Protein AF-A0A1J3GYN8-F1 (afdb_monomer)

Radius of gyration: 20.21 Å; Cα contacts (8 Å, |Δi|>4): 402; chains: 1; bounding box: 50×39×56 Å

Secondary structure (DSSP, 8-state):
-GGGSTTHHHHHHHHHHT-SEEEEEEEEEE---TT-S-SEEEEEEEEE-TTPPPEEEEHHHHTT---HHHHHHHHHHHHHS--HHHHHHHHHHHHHHHHHHHHHHHH-TTSEEEESSHHHHHHHHHS-EEEGGG-TT---SSTTTTS-EETTTEEEPPP----SEEEHHHHHHHH-HHHHTT----HHHHHHHHS-HHHHHHHHHHT--S-TTSS-GGGGHHHHHHHHHHHHHHHHHHHHHTT-HHHIIIIIHHHHHHHHHHHHH------

Foldseek 3Di:
DCQPPVVGNVVSLVVLLPAQEKFKFWQWDADDDPPFPDGIETQWMWMDHPPGFIDIGGLLERQLDDDPVRVVVLVVVCVVPVDPLVSLVVSLVSSLVVVVSVLCSQAPQSHEYEYALVLVVLLCLQWYKYFLVSNPPCPDPDNQPPAPDTPSTIHTHHRGDGHNYAHLLVLVCVLPVPVCVPPDRDLLVCLVVQDDPVLSVVLQVSLDDPPCPDDDDSVCGSSRRSSRNSSCVRSVVVCVVVVVVCVRRVPVVVVSNVVSVCVVVDDDDDD

InterPro domains:
  IPR002298 DNA polymerase A [PTHR10133] (12-270)
  IPR012337 Ribonuclease H-like superfamily [SSF53098] (9-263)
  IPR036397 Ribonuclease H superfamily [G3DSA:3.30.420.10] (6-263)

Nearest PDB structures (foldseek):
  7zx0-assembly2_BBB  TM=6.769E-01  e=1.176E-07  Homo sapiens
  7zx0-assembly5_EEE  TM=6.743E-01  e=1.050E-07  Homo sapiens
  8e23-assembly2_D  TM=7.069E-01  e=3.657E-07  Homo sapiens
  6s3r-assembly1_A  TM=2.878E-01  e=4.547E+00  Pseudomonas savastanoi pv. phaseolicola 1448A

Mean predicted aligned error: 7.75 Å

Solvent-accessible surface area (backbone atoms only — not comparable to full-atom values): 14959 Å² total; per-residue (Å²): 95,35,52,70,41,86,71,29,42,65,46,37,51,51,57,56,58,68,42,66,44,40,20,34,28,71,26,65,46,78,52,86,56,95,82,52,96,54,56,29,41,44,48,30,41,14,37,32,39,87,97,52,69,64,36,39,41,40,49,48,57,42,46,72,55,68,52,77,71,54,44,53,52,54,51,52,60,34,65,77,46,90,39,72,43,58,48,49,51,54,46,51,52,46,30,51,51,49,49,50,51,51,29,50,55,44,37,32,66,89,28,46,33,35,24,66,57,46,38,63,53,49,53,41,30,56,50,25,22,34,49,43,86,64,19,86,84,59,84,65,89,74,53,53,87,85,48,80,49,50,93,82,48,28,44,66,47,81,61,39,58,76,29,55,53,45,37,52,48,55,54,52,31,77,77,37,46,86,78,38,74,87,53,77,91,47,68,75,58,47,37,62,72,74,40,54,72,68,57,33,51,46,22,58,49,60,28,57,64,95,71,69,88,68,65,78,63,60,90,46,18,37,28,49,16,34,37,43,45,53,47,46,72,61,48,50,62,54,39,56,75,71,63,42,53,60,56,44,63,73,50,51,44,61,45,38,59,55,53,28,47,51,63,72,70,56,77,94,74,92,129

Structure (mmCIF, N/CA/C/O backbone):
data_AF-A0A1J3GYN8-F1
#
_entry.id   AF-A0A1J3GYN8-F1
#
loop_
_atom_site.group_PDB
_atom_site.id
_atom_site.type_symbol
_atom_site.label_atom_id
_atom_site.label_alt_id
_atom_site.label_comp_id
_atom_site.label_asym_id
_atom_site.label_entity_id
_atom_site.label_seq_id
_atom_site.pdbx_PDB_ins_code
_atom_site.Cartn_x
_atom_site.Cartn_y
_atom_site.Cartn_z
_atom_site.occupancy
_atom_site.B_iso_or_equiv
_atom_site.auth_seq_id
_atom_site.auth_comp_id
_atom_site.auth_asym_id
_atom_site.auth_atom_id
_atom_site.pdbx_PDB_model_num
ATOM 1 N N . THR A 1 1 ? 17.933 -0.391 1.633 1.00 65.12 1 THR A N 1
ATOM 2 C CA . THR A 1 1 ? 16.928 -0.505 0.548 1.00 65.12 1 THR A CA 1
ATOM 3 C C . THR A 1 1 ? 16.682 -1.970 0.313 1.00 65.12 1 THR A C 1
ATOM 5 O O . THR A 1 1 ? 17.540 -2.756 0.700 1.00 65.12 1 THR A O 1
ATOM 8 N N . ALA A 1 2 ? 15.544 -2.329 -0.278 1.00 70.25 2 ALA A N 1
ATOM 9 C CA . ALA A 1 2 ? 15.248 -3.711 -0.655 1.00 70.25 2 ALA A CA 1
ATOM 10 C C . ALA A 1 2 ? 16.398 -4.346 -1.462 1.00 70.25 2 ALA A C 1
ATOM 12 O O . ALA A 1 2 ? 16.872 -5.416 -1.107 1.00 70.25 2 ALA A O 1
ATOM 13 N N . GLY A 1 3 ? 16.953 -3.623 -2.443 1.00 63.50 3 GLY A N 1
ATOM 14 C CA . GLY A 1 3 ? 18.071 -4.108 -3.263 1.00 63.50 3 GLY A CA 1
ATOM 15 C C . GLY A 1 3 ? 19.445 -4.230 -2.580 1.00 63.50 3 GLY A C 1
ATOM 16 O O . GLY A 1 3 ? 20.390 -4.640 -3.242 1.00 63.50 3 GLY A O 1
ATOM 17 N N . ASN A 1 4 ? 19.588 -3.879 -1.293 1.00 73.06 4 ASN A N 1
ATOM 18 C CA . ASN A 1 4 ? 20.863 -3.994 -0.555 1.00 73.06 4 ASN A CA 1
ATOM 19 C C . ASN A 1 4 ? 20.891 -5.193 0.409 1.00 73.06 4 ASN A C 1
ATOM 21 O O . ASN A 1 4 ? 21.789 -5.281 1.248 1.00 73.06 4 ASN A O 1
ATOM 25 N N . ILE A 1 5 ? 19.883 -6.064 0.361 1.00 79.25 5 ILE A N 1
ATOM 26 C CA . ILE A 1 5 ? 19.882 -7.300 1.143 1.00 79.25 5 ILE A CA 1
ATOM 27 C C . ILE A 1 5 ? 20.920 -8.263 0.547 1.00 79.25 5 ILE A C 1
ATOM 29 O O . ILE A 1 5 ? 21.285 -8.160 -0.625 1.00 79.25 5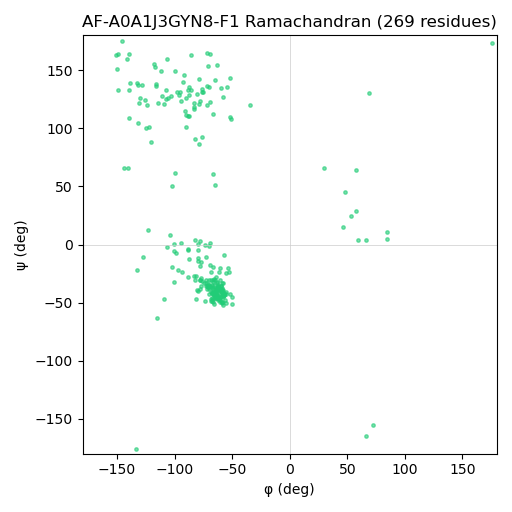 ILE A O 1
ATOM 33 N N . SER A 1 6 ? 21.450 -9.166 1.373 1.00 76.81 6 SER A N 1
ATOM 34 C CA . SER A 1 6 ? 22.302 -10.255 0.887 1.00 76.81 6 SER A CA 1
ATOM 35 C C . SER A 1 6 ? 21.523 -11.089 -0.141 1.00 76.81 6 SER A C 1
ATOM 37 O O . SER A 1 6 ? 20.394 -11.478 0.141 1.00 76.81 6 SER A O 1
ATOM 39 N N . GLY A 1 7 ? 22.089 -11.301 -1.333 1.00 78.44 7 GLY A N 1
ATOM 40 C CA . GLY A 1 7 ? 21.368 -11.906 -2.467 1.00 78.44 7 GLY A CA 1
ATOM 41 C C . GLY A 1 7 ? 20.545 -10.919 -3.311 1.00 78.44 7 GLY A C 1
ATOM 42 O O . GLY A 1 7 ? 19.737 -11.317 -4.138 1.00 78.44 7 GLY A O 1
ATOM 43 N N . GLY A 1 8 ? 20.715 -9.610 -3.101 1.00 86.81 8 GLY A N 1
ATOM 44 C CA . GLY A 1 8 ? 20.167 -8.599 -4.001 1.00 86.81 8 GLY A CA 1
ATOM 45 C C . GLY A 1 8 ? 18.647 -8.439 -3.921 1.00 86.81 8 GLY A C 1
ATOM 46 O O . GLY A 1 8 ? 18.014 -8.660 -2.887 1.00 86.81 8 GLY A O 1
ATOM 47 N N . PHE A 1 9 ? 18.063 -7.945 -5.015 1.00 89.69 9 PHE A N 1
ATOM 48 C CA . PHE A 1 9 ? 16.642 -7.600 -5.058 1.00 89.69 9 PHE A CA 1
ATOM 49 C C . PHE A 1 9 ? 15.738 -8.829 -5.191 1.00 89.69 9 PHE A C 1
ATOM 51 O O . PHE A 1 9 ? 14.675 -8.855 -4.576 1.00 89.69 9 PHE A O 1
ATOM 58 N N . ASP A 1 10 ? 16.152 -9.861 -5.926 1.00 90.94 10 ASP A N 1
ATOM 59 C CA . ASP A 1 10 ? 15.316 -11.050 -6.110 1.00 90.94 10 ASP A CA 1
ATOM 60 C C . ASP A 1 10 ? 15.205 -11.875 -4.822 1.00 90.94 10 ASP A C 1
ATOM 62 O O . ASP A 1 10 ? 14.100 -12.298 -4.480 1.00 90.94 10 ASP A O 1
ATOM 66 N N . SER A 1 11 ? 16.273 -11.976 -4.019 1.00 91.56 11 SER A N 1
ATOM 67 C CA . SER A 1 11 ? 16.176 -12.550 -2.667 1.00 91.56 11 SER A CA 1
ATOM 68 C C . SER A 1 11 ? 15.278 -11.730 -1.737 1.00 91.56 11 SER A C 1
ATOM 70 O O . SER A 1 11 ? 14.595 -12.287 -0.878 1.00 91.56 11 SER A O 1
ATOM 72 N N . PHE A 1 12 ? 15.214 -10.402 -1.902 1.00 93.44 12 PHE A N 1
ATOM 73 C CA . PHE A 1 12 ? 14.214 -9.608 -1.185 1.00 93.44 12 PHE A CA 1
ATOM 74 C C . PHE A 1 12 ? 12.786 -9.952 -1.629 1.00 93.44 12 PHE A C 1
ATOM 76 O O . PHE A 1 12 ? 11.899 -10.023 -0.780 1.00 93.44 12 PHE A O 1
ATOM 83 N N . LEU A 1 13 ? 12.545 -10.160 -2.928 1.00 94.94 13 LEU A N 1
ATOM 84 C CA . LEU A 1 13 ? 11.221 -10.550 -3.421 1.00 94.94 13 LEU A CA 1
ATOM 85 C C . LEU A 1 13 ? 10.797 -11.912 -2.862 1.00 94.94 13 LEU A C 1
ATOM 87 O O . LEU A 1 13 ? 9.643 -12.049 -2.475 1.00 94.94 13 LEU A O 1
ATOM 91 N N . GLU A 1 14 ? 11.716 -12.871 -2.739 1.00 94.81 14 GLU A N 1
ATOM 92 C CA . GLU A 1 14 ? 11.469 -14.161 -2.071 1.00 94.81 14 GLU A CA 1
ATOM 93 C C . GLU A 1 14 ? 11.113 -13.982 -0.593 1.00 94.81 14 GLU A C 1
ATOM 95 O O . GLU A 1 14 ? 10.134 -14.547 -0.104 1.00 94.81 14 GLU A O 1
ATOM 100 N N . LEU A 1 15 ? 11.873 -13.144 0.117 1.00 94.69 15 LEU A N 1
ATOM 101 C CA . LEU A 1 15 ? 11.598 -12.825 1.513 1.00 94.69 15 LEU A CA 1
ATOM 102 C C . LEU A 1 15 ? 10.212 -12.187 1.675 1.00 94.69 15 LEU A C 1
ATOM 104 O O . LEU A 1 15 ? 9.461 -12.568 2.571 1.00 94.69 15 LEU A O 1
ATOM 108 N N . TRP A 1 16 ? 9.861 -11.238 0.808 1.00 95.81 16 TRP A N 1
ATOM 109 C CA . TRP A 1 16 ? 8.554 -10.590 0.831 1.00 95.81 16 TRP A CA 1
ATOM 110 C C . TRP A 1 16 ? 7.424 -11.569 0.484 1.00 95.81 16 TRP A C 1
ATOM 112 O O . TRP A 1 16 ? 6.409 -11.593 1.173 1.00 95.81 16 TRP A O 1
ATOM 122 N N . GLU A 1 17 ? 7.607 -12.412 -0.529 1.00 95.81 17 GLU A N 1
ATOM 123 C CA . GLU A 1 17 ? 6.650 -13.452 -0.922 1.00 95.81 17 GLU A CA 1
ATOM 124 C C . GLU A 1 17 ? 6.387 -14.459 0.207 1.00 95.81 17 GLU A C 1
ATOM 126 O O . GLU A 1 17 ? 5.253 -14.894 0.395 1.00 95.81 17 GLU A O 1
ATOM 131 N N . SER A 1 18 ? 7.411 -14.772 1.007 1.00 95.00 18 SER A N 1
ATOM 132 C CA . SER A 1 18 ? 7.296 -15.658 2.171 1.00 95.00 18 SER A CA 1
ATOM 133 C C . SER A 1 18 ? 6.564 -15.036 3.370 1.00 95.00 18 SER A C 1
ATOM 135 O O . SER A 1 18 ? 6.234 -15.741 4.328 1.00 95.00 18 SER A O 1
ATOM 137 N N . ALA A 1 19 ? 6.305 -13.724 3.353 1.00 93.88 19 ALA A N 1
ATOM 138 C CA . ALA A 1 19 ? 5.612 -13.056 4.446 1.00 93.88 19 ALA A CA 1
ATOM 139 C C . ALA A 1 19 ? 4.124 -13.452 4.461 1.00 93.88 19 ALA A C 1
ATOM 141 O O . ALA A 1 19 ? 3.381 -13.183 3.518 1.00 93.88 19 ALA A O 1
ATOM 142 N N . GLY A 1 20 ? 3.665 -14.056 5.564 1.00 91.31 20 GLY A N 1
ATOM 143 C CA . GLY A 1 20 ? 2.260 -14.462 5.722 1.00 91.31 20 GLY A CA 1
ATOM 144 C C . GLY A 1 20 ? 1.273 -13.287 5.778 1.00 91.31 20 GLY A C 1
ATOM 145 O O . GLY A 1 20 ? 0.134 -13.403 5.328 1.00 91.31 20 GLY A O 1
ATOM 146 N N . GLU A 1 21 ? 1.719 -12.135 6.281 1.00 96.44 21 GLU A N 1
ATOM 147 C CA . GLU A 1 21 ? 0.995 -10.864 6.227 1.00 96.44 21 GLU A CA 1
ATOM 148 C C . GLU A 1 21 ? 1.977 -9.691 6.176 1.00 96.44 21 GLU A C 1
ATOM 150 O O . GLU A 1 21 ? 3.089 -9.783 6.705 1.00 96.44 21 GLU A O 1
ATOM 155 N N . PHE A 1 22 ? 1.586 -8.580 5.549 1.00 98.19 22 PHE A N 1
ATOM 156 C CA . PHE A 1 22 ? 2.447 -7.400 5.463 1.00 98.19 22 PHE A CA 1
ATOM 157 C C . PHE A 1 22 ? 1.678 -6.077 5.371 1.00 98.19 22 PHE A C 1
ATOM 159 O O . PHE A 1 22 ? 0.496 -6.017 5.047 1.00 98.19 22 PHE A O 1
ATOM 166 N N . PHE A 1 23 ? 2.395 -4.993 5.639 1.00 98.25 23 PHE A N 1
ATOM 167 C CA . PHE A 1 23 ? 1.939 -3.611 5.650 1.00 98.25 23 PHE A CA 1
ATOM 168 C C . PHE A 1 23 ? 2.666 -2.846 4.557 1.00 98.25 23 PHE A C 1
ATOM 170 O O . PHE A 1 23 ? 3.888 -2.982 4.439 1.00 98.25 23 PHE A O 1
ATOM 177 N N . PHE A 1 24 ? 1.956 -2.018 3.796 1.00 97.88 24 PHE A N 1
ATOM 178 C CA . PHE A 1 24 ? 2.573 -1.250 2.721 1.00 97.88 24 PHE A CA 1
ATOM 179 C C . PHE A 1 24 ? 2.024 0.171 2.573 1.00 97.88 24 PHE A C 1
ATOM 181 O O . PHE A 1 24 ? 0.916 0.484 3.011 1.00 97.88 24 PHE A O 1
ATOM 188 N N . ASP A 1 25 ? 2.818 1.024 1.928 1.00 97.00 25 ASP A N 1
ATOM 189 C CA . ASP A 1 25 ? 2.428 2.363 1.478 1.00 97.00 25 ASP A CA 1
ATOM 190 C C . ASP A 1 25 ? 3.213 2.731 0.208 1.00 97.00 25 ASP A C 1
ATOM 192 O O . ASP A 1 25 ? 4.435 2.537 0.141 1.00 97.00 25 ASP A O 1
ATOM 196 N N . ILE A 1 26 ? 2.521 3.239 -0.813 1.00 95.88 26 ILE A N 1
ATOM 197 C CA . ILE A 1 26 ? 3.121 3.592 -2.100 1.00 95.88 26 ILE A CA 1
ATOM 198 C C . ILE A 1 26 ? 3.632 5.032 -2.072 1.00 95.88 26 ILE A C 1
ATOM 200 O O . ILE A 1 26 ? 2.936 5.981 -1.712 1.00 95.88 26 ILE A O 1
ATOM 204 N N . HIS A 1 27 ? 4.862 5.207 -2.542 1.00 93.62 27 HIS A N 1
ATOM 205 C CA . HIS A 1 27 ? 5.420 6.511 -2.852 1.00 93.62 27 HIS A CA 1
ATOM 206 C C . HIS A 1 27 ? 5.124 6.852 -4.311 1.00 93.62 27 HIS A C 1
ATOM 208 O O . HIS A 1 27 ? 5.698 6.256 -5.223 1.00 93.62 27 HIS A O 1
ATOM 214 N N . TYR A 1 28 ? 4.261 7.840 -4.522 1.00 93.25 28 TYR A N 1
ATOM 215 C CA . TYR A 1 28 ? 3.865 8.319 -5.841 1.00 93.25 28 TYR A CA 1
ATOM 216 C C . TYR A 1 28 ? 3.760 9.849 -5.879 1.00 93.25 28 TYR A C 1
ATOM 218 O O . TYR A 1 28 ? 3.679 10.499 -4.832 1.00 93.25 28 TYR A O 1
ATOM 226 N N . ASN A 1 29 ? 3.733 10.397 -7.093 1.00 90.69 29 ASN A N 1
ATOM 227 C CA . ASN A 1 29 ? 3.310 11.761 -7.392 1.00 90.69 29 ASN A CA 1
ATOM 228 C C . ASN A 1 29 ? 2.063 11.713 -8.277 1.00 90.69 29 ASN A C 1
ATOM 230 O O . ASN A 1 29 ? 2.013 10.927 -9.222 1.00 90.69 29 ASN A O 1
ATOM 234 N N . LYS A 1 30 ? 1.079 12.574 -8.002 1.00 88.44 30 LYS A N 1
ATOM 235 C CA . LYS A 1 30 ? -0.025 12.826 -8.934 1.00 88.44 30 LYS A CA 1
ATOM 236 C C . LYS A 1 30 ? 0.452 13.810 -10.000 1.00 88.44 30 LYS A C 1
ATOM 238 O O . LYS A 1 30 ? 1.000 14.857 -9.656 1.00 88.44 30 LYS A O 1
ATOM 243 N N . LEU A 1 31 ? 0.249 13.473 -11.265 1.00 83.44 31 LEU A N 1
ATOM 244 C CA . LEU A 1 31 ? 0.553 14.340 -12.398 1.00 83.44 31 LEU A CA 1
ATOM 245 C C . LEU A 1 31 ? -0.702 15.177 -12.684 1.00 83.44 31 LEU A C 1
ATOM 247 O O . LEU A 1 31 ? -1.803 14.637 -12.746 1.00 83.44 31 LEU A O 1
ATOM 251 N N . GLN A 1 32 ? -0.565 16.504 -12.719 1.00 63.50 32 GLN A N 1
ATOM 252 C CA . GLN A 1 32 ? -1.706 17.438 -12.740 1.00 63.50 32 GLN A CA 1
ATOM 253 C C . GLN A 1 32 ? -2.131 17.881 -14.149 1.00 63.50 32 GLN A C 1
ATOM 255 O O . GLN A 1 32 ? -3.070 18.663 -14.270 1.00 63.50 32 GLN A O 1
ATOM 260 N N . ASP A 1 33 ? -1.484 17.394 -15.208 1.00 59.41 33 ASP A N 1
ATOM 261 C CA . ASP A 1 33 ? -1.775 17.857 -16.564 1.00 59.41 33 ASP A CA 1
ATOM 262 C C . ASP A 1 33 ? -2.987 17.146 -17.174 1.00 59.41 33 ASP A C 1
ATOM 264 O O . ASP A 1 33 ? -2.978 15.932 -17.368 1.00 59.41 33 ASP A O 1
ATOM 268 N N . LEU A 1 34 ? -3.995 17.940 -17.558 1.00 50.34 34 LEU A N 1
ATOM 269 C CA . LEU A 1 34 ? -5.223 17.521 -18.259 1.00 50.34 34 LEU A CA 1
ATOM 270 C C . LEU A 1 34 ? -4.959 16.729 -19.555 1.00 50.34 34 LEU A C 1
ATOM 272 O O . LEU A 1 34 ? -5.840 16.017 -20.023 1.00 50.34 34 LEU A O 1
ATOM 276 N N . ASN A 1 35 ? -3.754 16.845 -20.121 1.00 53.53 35 ASN A N 1
ATOM 277 C CA . ASN A 1 35 ? -3.344 16.184 -21.361 1.00 53.53 35 ASN A CA 1
ATOM 278 C C . ASN A 1 35 ? -2.376 15.012 -21.147 1.00 53.53 35 ASN A C 1
ATOM 280 O O . ASN A 1 35 ? -1.972 14.384 -22.128 1.00 53.53 35 ASN A O 1
ATOM 284 N N . SER A 1 36 ? -1.963 14.719 -19.908 1.00 62.91 36 SER A N 1
ATOM 285 C CA . SER A 1 36 ? -1.060 13.593 -19.677 1.00 62.91 36 SER A CA 1
ATOM 286 C C . SER A 1 36 ? -1.831 12.283 -19.767 1.00 62.91 36 SER A C 1
ATOM 288 O O . SER A 1 36 ? -2.867 12.102 -19.129 1.00 62.91 36 SER A O 1
ATOM 290 N N . ARG A 1 37 ? -1.302 11.329 -20.541 1.00 72.06 37 ARG A N 1
ATOM 291 C CA . ARG A 1 37 ? -1.897 9.986 -20.660 1.00 72.06 37 ARG A CA 1
ATOM 292 C C . ARG A 1 37 ? -1.678 9.129 -19.406 1.00 72.06 37 ARG A C 1
ATOM 294 O O . ARG A 1 37 ? -2.121 7.985 -19.371 1.00 72.06 37 ARG A O 1
ATOM 301 N N . ILE A 1 38 ? -0.992 9.663 -18.392 1.00 77.81 38 ILE A N 1
ATOM 302 C CA . ILE A 1 38 ? -0.771 9.026 -17.095 1.00 77.81 38 ILE A CA 1
ATOM 303 C C . ILE A 1 38 ? -1.175 9.960 -15.952 1.00 77.81 38 ILE A C 1
ATOM 305 O O . ILE A 1 38 ? -0.852 11.143 -15.934 1.00 77.81 38 ILE A O 1
ATOM 309 N N . SER A 1 39 ? -1.850 9.411 -14.945 1.00 83.38 39 SER A N 1
ATOM 310 C CA . SER A 1 39 ? -2.293 10.192 -13.781 1.00 83.38 39 SER A CA 1
ATOM 311 C C . SER A 1 39 ? -1.296 10.160 -12.618 1.00 83.38 39 SER A C 1
ATOM 313 O O . SER A 1 39 ? -1.295 11.063 -11.777 1.00 83.38 39 SER A O 1
ATOM 315 N N . TYR A 1 40 ? -0.441 9.133 -12.551 1.00 89.06 40 TYR A N 1
ATOM 316 C CA . TYR A 1 40 ? 0.459 8.904 -11.422 1.00 89.06 40 TYR A CA 1
ATOM 317 C C . TYR A 1 40 ? 1.848 8.435 -11.868 1.00 89.06 40 TYR A C 1
ATOM 319 O O . TYR A 1 40 ? 1.986 7.490 -12.641 1.00 89.06 40 TYR A O 1
ATOM 327 N N . GLU A 1 41 ? 2.882 9.050 -11.295 1.00 91.00 41 GLU A N 1
ATOM 328 C CA . GLU A 1 41 ? 4.250 8.527 -11.298 1.00 91.00 41 GLU A CA 1
ATOM 329 C C . GLU A 1 41 ? 4.472 7.732 -10.008 1.00 91.00 41 GLU A C 1
ATOM 331 O O . GLU A 1 41 ? 4.358 8.291 -8.912 1.00 91.00 41 GLU A O 1
ATOM 336 N N . ILE A 1 42 ? 4.856 6.460 -10.116 1.00 93.00 42 ILE A N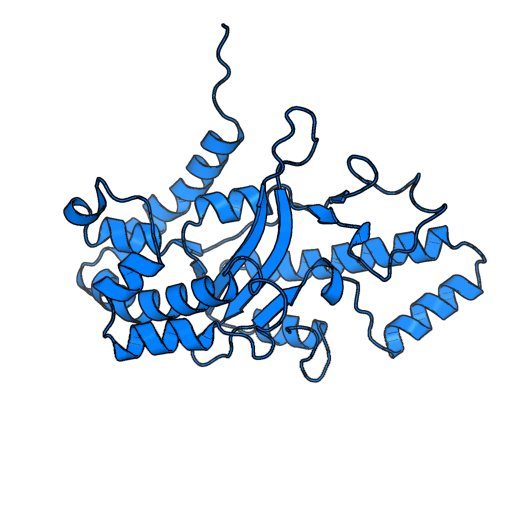 1
ATOM 337 C CA . ILE A 1 42 ? 5.226 5.626 -8.971 1.00 93.00 42 ILE A CA 1
ATOM 338 C C . ILE A 1 42 ? 6.751 5.616 -8.779 1.00 93.00 42 ILE A C 1
ATOM 340 O O . ILE A 1 42 ? 7.533 5.342 -9.686 1.00 93.00 42 ILE A O 1
ATOM 344 N N . HIS A 1 43 ? 7.204 5.906 -7.561 1.00 91.38 43 HIS A N 1
ATOM 345 C CA . HIS A 1 43 ? 8.629 5.923 -7.200 1.00 91.38 43 HIS A CA 1
ATOM 346 C C . HIS A 1 43 ? 9.061 4.666 -6.466 1.00 91.38 43 HIS A C 1
ATOM 348 O O . HIS A 1 43 ? 10.231 4.276 -6.528 1.00 91.38 43 HIS A O 1
ATOM 354 N N . GLY A 1 44 ? 8.155 4.086 -5.684 1.00 93.06 44 GLY A N 1
ATOM 355 C CA . GLY A 1 44 ? 8.497 3.001 -4.788 1.00 93.06 44 GLY A CA 1
ATOM 356 C C . GLY A 1 44 ? 7.375 2.527 -3.894 1.00 93.06 44 GLY A C 1
ATOM 357 O O . GLY A 1 44 ?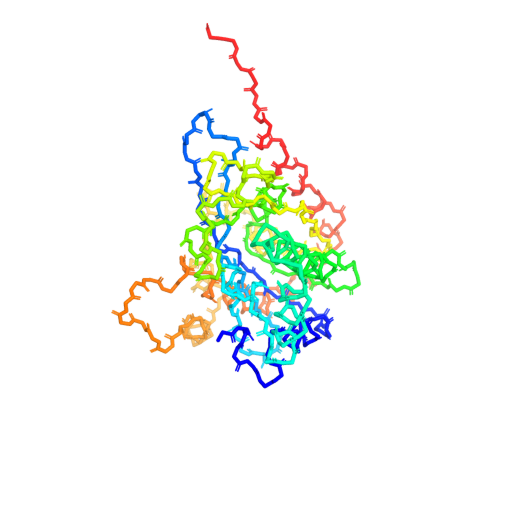 6.305 3.127 -3.835 1.00 93.06 44 GLY A O 1
ATOM 358 N N . ILE A 1 45 ? 7.663 1.451 -3.172 1.00 95.56 45 ILE A N 1
ATOM 359 C CA . ILE A 1 45 ? 6.742 0.812 -2.237 1.00 95.56 45 ILE A CA 1
ATOM 360 C C . ILE A 1 45 ? 7.493 0.613 -0.920 1.00 95.56 45 ILE A C 1
ATOM 362 O O . ILE A 1 45 ? 8.557 -0.012 -0.889 1.00 95.56 45 ILE A O 1
ATOM 366 N N . ALA A 1 46 ? 6.970 1.185 0.162 1.00 94.94 46 ALA A N 1
ATOM 367 C CA . ALA A 1 46 ? 7.421 0.869 1.510 1.00 94.94 46 ALA A CA 1
ATOM 368 C C . ALA A 1 46 ? 6.672 -0.360 2.010 1.00 94.94 46 ALA A C 1
ATOM 370 O O . ALA A 1 46 ? 5.455 -0.416 1.873 1.00 94.94 46 ALA A O 1
ATOM 371 N N . ILE A 1 47 ? 7.391 -1.329 2.576 1.00 95.50 47 ILE A N 1
ATOM 372 C CA . ILE A 1 47 ? 6.845 -2.620 3.001 1.00 95.50 47 ILE A CA 1
ATOM 373 C C . ILE A 1 47 ? 7.458 -3.004 4.348 1.00 95.50 47 ILE A C 1
ATOM 375 O O . ILE A 1 47 ? 8.659 -2.839 4.570 1.00 95.50 47 ILE A O 1
ATOM 379 N N . CYS A 1 48 ? 6.650 -3.541 5.253 1.00 95.19 48 CYS A N 1
ATOM 380 C CA . CYS A 1 48 ? 7.123 -4.226 6.455 1.00 95.19 48 CYS A CA 1
ATOM 381 C C . CYS A 1 48 ? 6.135 -5.317 6.862 1.00 95.19 48 CYS A C 1
ATOM 383 O O . CYS A 1 48 ? 4.994 -5.312 6.423 1.00 95.19 48 CYS A O 1
ATOM 385 N N . TRP A 1 49 ? 6.547 -6.237 7.716 1.00 95.69 49 TRP A N 1
ATOM 386 C CA . TRP A 1 49 ? 5.687 -7.238 8.342 1.00 95.69 49 TRP A CA 1
ATOM 387 C C . TRP A 1 49 ? 5.986 -7.293 9.840 1.00 95.69 49 TRP A C 1
ATOM 389 O O . TRP A 1 49 ? 6.733 -6.465 10.389 1.00 95.69 49 TRP A O 1
ATOM 399 N N . ASN A 1 50 ? 5.348 -8.223 10.545 1.00 91.75 50 ASN A N 1
ATOM 400 C CA . ASN A 1 50 ? 5.567 -8.342 11.976 1.00 91.75 50 ASN A CA 1
ATOM 401 C C . ASN A 1 50 ? 7.051 -8.621 12.277 1.00 91.75 50 ASN A C 1
ATOM 403 O O . ASN A 1 50 ? 7.695 -9.419 11.598 1.00 91.75 50 ASN A O 1
ATOM 407 N N . SER A 1 51 ? 7.602 -7.912 13.263 1.00 88.12 51 SER A N 1
ATOM 408 C CA . SER A 1 51 ? 9.020 -7.983 13.664 1.00 88.12 51 SER A CA 1
ATOM 409 C C . SER A 1 51 ? 10.073 -7.641 12.591 1.00 88.12 51 SER A C 1
ATOM 411 O O . SER A 1 51 ? 11.265 -7.711 12.880 1.00 88.12 51 SER A O 1
ATOM 413 N N . SER A 1 52 ? 9.686 -7.217 11.383 1.00 90.44 52 SER A N 1
ATOM 414 C CA . SER A 1 52 ? 10.639 -6.836 10.335 1.00 90.44 52 SER A CA 1
ATOM 415 C C . SER A 1 52 ? 11.098 -5.380 10.450 1.00 90.44 52 SER A C 1
ATOM 417 O O . SER A 1 52 ? 10.445 -4.531 11.070 1.00 90.44 52 SER A O 1
ATOM 419 N N . HIS A 1 53 ? 12.200 -5.061 9.769 1.00 89.25 53 HIS A N 1
ATOM 420 C CA . HIS A 1 53 ? 12.512 -3.679 9.405 1.00 89.25 53 HIS A CA 1
ATOM 421 C C . HIS A 1 53 ? 11.541 -3.161 8.335 1.00 89.25 53 HIS A C 1
ATOM 423 O O . HIS A 1 53 ? 10.858 -3.938 7.667 1.00 89.25 53 HIS A O 1
ATOM 429 N N . VAL A 1 54 ? 11.505 -1.839 8.149 1.00 90.94 54 VAL A N 1
ATOM 430 C CA . VAL A 1 54 ? 10.812 -1.231 7.009 1.00 90.94 54 VAL A CA 1
ATOM 431 C C . VAL A 1 54 ? 11.731 -1.248 5.797 1.00 90.94 54 VAL A C 1
ATOM 433 O O . VAL A 1 54 ? 12.782 -0.598 5.776 1.00 90.94 54 VAL A O 1
ATOM 436 N N . TYR A 1 55 ? 11.315 -1.981 4.776 1.00 91.25 55 TYR A N 1
ATOM 437 C CA . TYR A 1 55 ? 11.966 -2.030 3.482 1.00 91.25 55 TYR A CA 1
ATOM 438 C C . TYR A 1 55 ? 11.356 -0.980 2.562 1.00 91.25 55 TYR A C 1
ATOM 440 O O . TYR A 1 55 ? 10.169 -0.678 2.624 1.00 91.25 55 TYR A O 1
ATOM 448 N N . TYR A 1 56 ? 12.193 -0.414 1.701 1.00 91.81 56 TYR A N 1
ATOM 449 C CA . TYR A 1 56 ? 11.750 0.464 0.629 1.00 91.81 56 TYR A CA 1
ATOM 450 C C . TYR A 1 56 ? 12.265 -0.102 -0.684 1.00 91.81 56 TYR A C 1
ATOM 452 O O . TYR A 1 56 ? 13.485 -0.244 -0.850 1.00 91.81 56 TYR A O 1
ATOM 460 N N . VAL A 1 57 ? 11.323 -0.422 -1.566 1.00 92.44 57 VAL A N 1
ATOM 461 C CA . VAL A 1 57 ? 11.555 -0.797 -2.957 1.00 92.44 57 VAL A CA 1
ATOM 462 C C . VAL A 1 57 ? 11.552 0.485 -3.770 1.00 92.44 57 VAL A C 1
ATOM 464 O O . VAL A 1 57 ? 10.520 1.132 -3.910 1.00 92.44 57 VAL A O 1
ATOM 467 N N . ASN A 1 58 ? 12.709 0.881 -4.283 1.00 91.00 58 ASN A N 1
ATOM 468 C CA .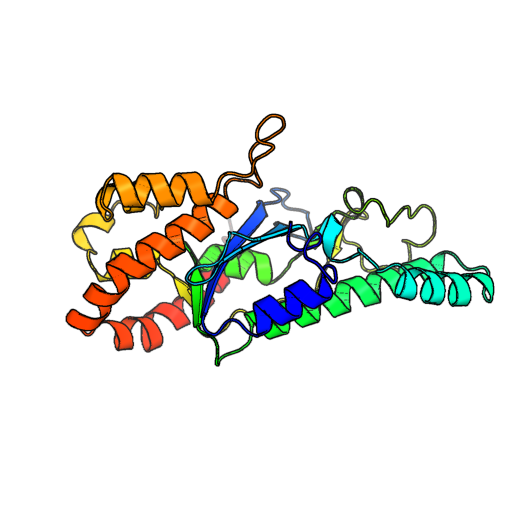 ASN A 1 58 ? 12.843 2.008 -5.190 1.00 91.00 58 ASN A CA 1
ATOM 469 C C . ASN A 1 58 ? 12.687 1.500 -6.622 1.00 91.00 58 ASN A C 1
ATOM 471 O O . ASN A 1 58 ? 13.642 0.967 -7.172 1.00 91.00 58 ASN A O 1
ATOM 475 N N . LEU A 1 59 ? 11.525 1.678 -7.247 1.00 91.19 59 LEU A N 1
ATOM 476 C CA . LEU A 1 59 ? 11.239 1.031 -8.536 1.00 91.19 59 LEU A CA 1
ATOM 477 C C . LEU A 1 59 ? 12.205 1.469 -9.646 1.00 91.19 59 LEU A C 1
ATOM 479 O O . LEU A 1 59 ? 12.661 0.635 -10.419 1.00 91.19 59 LEU A O 1
ATOM 483 N N . ASN A 1 60 ? 12.611 2.741 -9.656 1.00 85.81 60 ASN A N 1
ATOM 484 C CA . ASN A 1 60 ? 13.563 3.276 -10.638 1.00 85.81 60 ASN A CA 1
ATOM 485 C C . ASN A 1 60 ? 14.996 2.729 -10.469 1.00 85.81 60 ASN A C 1
ATOM 487 O O . ASN A 1 60 ? 15.825 2.867 -11.367 1.00 85.81 60 ASN A O 1
ATOM 491 N N . LYS A 1 61 ? 15.321 2.154 -9.304 1.00 85.81 61 LYS A N 1
ATOM 492 C CA . LYS A 1 61 ? 16.653 1.601 -9.010 1.00 85.81 61 LYS A CA 1
ATOM 493 C C . LYS A 1 61 ? 16.657 0.084 -8.947 1.00 85.81 61 LYS A C 1
ATOM 495 O O . LYS A 1 61 ? 17.544 -0.528 -9.524 1.00 85.81 61 LYS A O 1
ATOM 500 N N . ASP A 1 62 ? 15.697 -0.494 -8.240 1.00 88.31 62 ASP A N 1
ATOM 501 C CA . ASP A 1 62 ? 15.663 -1.905 -7.878 1.00 88.31 62 ASP A CA 1
ATOM 502 C C . ASP A 1 62 ? 15.143 -2.774 -9.034 1.00 88.31 62 ASP A C 1
ATOM 504 O O . ASP A 1 62 ? 15.737 -3.816 -9.300 1.00 88.31 62 ASP A O 1
ATOM 508 N N . LEU A 1 63 ? 14.128 -2.329 -9.796 1.00 89.19 63 LEU A N 1
ATOM 509 C CA . LEU A 1 63 ? 13.644 -3.081 -10.966 1.00 89.19 63 LEU A CA 1
ATOM 510 C C . LEU A 1 63 ? 14.753 -3.321 -12.010 1.00 89.19 63 LEU A C 1
ATOM 512 O O . LEU A 1 63 ? 14.991 -4.483 -12.331 1.00 89.19 63 LEU A O 1
ATOM 516 N N . PRO A 1 64 ? 15.503 -2.301 -12.480 1.00 84.75 64 PRO A N 1
ATOM 517 C CA . PRO A 1 64 ? 16.586 -2.509 -13.448 1.00 84.75 64 PRO A CA 1
ATOM 518 C C . PRO A 1 64 ? 17.889 -3.060 -12.831 1.00 84.75 64 PRO A C 1
ATOM 520 O O . PRO A 1 64 ? 18.916 -3.158 -13.517 1.00 84.75 64 PRO A O 1
ATOM 523 N N . ASN A 1 65 ? 17.930 -3.364 -11.524 1.00 80.88 65 ASN A N 1
ATOM 524 C CA . ASN A 1 65 ? 19.175 -3.774 -10.875 1.00 80.88 65 ASN A CA 1
ATOM 525 C C . ASN A 1 65 ? 19.529 -5.240 -11.155 1.00 80.88 65 ASN A C 1
ATOM 527 O O . ASN A 1 65 ? 19.207 -6.120 -10.366 1.00 80.88 65 ASN A O 1
ATOM 531 N N . LEU A 1 66 ? 20.211 -5.493 -12.264 1.00 71.56 66 LEU A N 1
ATOM 532 C CA . LEU A 1 66 ? 20.800 -6.800 -12.569 1.00 71.56 66 LEU A CA 1
ATOM 533 C C . LEU A 1 66 ? 21.915 -7.180 -11.591 1.00 71.56 66 LEU A C 1
ATOM 535 O O . LEU A 1 66 ? 22.754 -6.330 -11.247 1.00 71.56 66 LEU A O 1
ATOM 539 N N . GLU A 1 67 ? 21.966 -8.458 -11.226 1.00 67.75 67 GLU A N 1
ATOM 540 C CA . GLU A 1 67 ? 23.114 -9.046 -10.538 1.00 67.75 67 GLU A CA 1
ATOM 541 C C . GLU A 1 67 ? 24.320 -9.196 -11.475 1.00 67.75 67 GLU A C 1
ATOM 543 O O . GLU A 1 67 ? 24.207 -9.097 -12.697 1.00 67.75 67 GLU A O 1
ATOM 548 N N . CYS A 1 68 ? 25.515 -9.419 -10.918 1.00 57.25 68 CYS A N 1
ATOM 549 C CA . CYS A 1 68 ? 26.750 -9.489 -11.708 1.00 57.25 68 CYS A CA 1
ATOM 550 C C . CYS A 1 68 ? 26.706 -10.591 -12.786 1.00 57.25 68 CYS A C 1
ATOM 552 O O . CYS A 1 68 ? 27.131 -10.360 -13.914 1.00 57.25 68 CYS A O 1
ATOM 554 N N . ALA A 1 69 ? 26.127 -11.752 -12.465 1.00 57.31 69 ALA A N 1
ATOM 555 C CA . ALA A 1 69 ? 26.004 -12.875 -13.394 1.00 57.31 69 ALA A CA 1
ATOM 556 C C . ALA A 1 69 ? 24.975 -12.623 -14.514 1.00 57.31 69 ALA A C 1
ATOM 558 O O . ALA A 1 69 ? 25.183 -13.029 -15.657 1.00 57.31 69 ALA A O 1
ATOM 559 N N . GLU A 1 70 ? 23.877 -11.928 -14.211 1.00 63.16 70 GLU A N 1
ATOM 560 C CA . GLU A 1 70 ? 22.848 -11.581 -15.198 1.00 63.16 70 GLU A CA 1
ATOM 561 C C . GLU A 1 70 ? 23.330 -10.485 -16.146 1.00 63.16 70 GLU A C 1
ATOM 563 O O . GLU A 1 70 ? 23.053 -10.543 -17.343 1.00 63.16 70 GLU A O 1
ATOM 568 N N . LYS A 1 71 ? 24.119 -9.528 -15.631 1.00 61.62 71 LYS A N 1
ATOM 569 C CA . LYS A 1 71 ? 24.811 -8.532 -16.458 1.00 61.62 71 LYS A CA 1
ATOM 570 C C . LYS A 1 71 ? 25.669 -9.214 -17.512 1.00 61.62 71 LYS A C 1
ATOM 572 O O . LYS A 1 71 ? 25.555 -8.879 -18.682 1.00 61.62 71 LYS A O 1
ATOM 577 N N . GLU A 1 72 ? 26.500 -10.177 -17.119 1.00 58.19 72 GLU A N 1
ATOM 578 C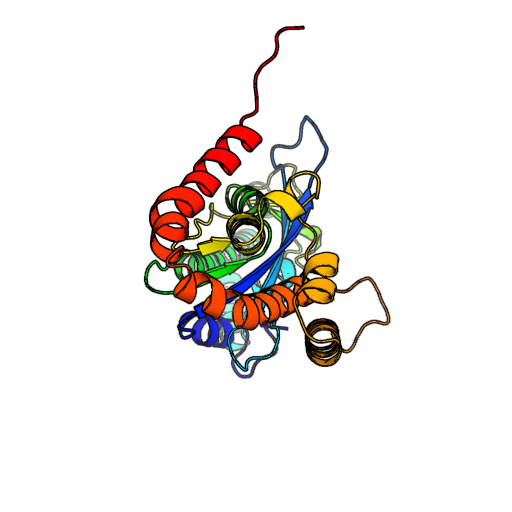 CA . GLU A 1 72 ? 27.369 -10.867 -18.074 1.00 58.19 72 GLU A CA 1
ATOM 579 C C . GLU A 1 72 ? 26.594 -11.573 -19.188 1.00 58.19 72 GLU A C 1
ATOM 581 O O . GLU A 1 72 ? 27.045 -11.531 -20.326 1.00 58.19 72 GLU A O 1
ATOM 586 N N . LYS A 1 73 ? 25.447 -12.197 -18.894 1.00 63.75 73 LYS A N 1
ATOM 587 C CA . LYS A 1 73 ? 24.607 -12.830 -19.924 1.00 63.75 73 LYS A CA 1
ATOM 588 C C . LYS A 1 73 ? 23.999 -11.796 -20.873 1.00 63.75 73 LYS A C 1
ATOM 590 O O . LYS A 1 73 ? 24.194 -11.902 -22.076 1.00 63.75 73 LYS A O 1
ATOM 595 N N . LEU A 1 74 ? 23.381 -10.746 -20.331 1.00 63.25 74 LEU A N 1
ATOM 596 C CA . LEU A 1 74 ? 22.784 -9.661 -21.121 1.00 63.25 74 LEU A CA 1
ATOM 597 C C . LEU A 1 74 ? 23.800 -8.950 -22.026 1.00 63.25 74 LEU A C 1
ATOM 599 O O . LEU A 1 74 ? 23.492 -8.644 -23.174 1.00 63.25 74 LEU A O 1
ATOM 603 N N . PHE A 1 75 ? 25.016 -8.704 -21.528 1.00 59.53 75 PHE A N 1
ATOM 604 C CA . PHE A 1 75 ? 26.081 -8.095 -22.325 1.00 59.53 75 PHE A CA 1
ATOM 605 C C . PHE A 1 75 ? 26.717 -9.081 -23.312 1.00 59.53 75 PHE A C 1
ATOM 607 O O . PHE A 1 75 ? 27.114 -8.654 -24.390 1.00 59.53 75 PHE A O 1
ATOM 614 N N . LYS A 1 76 ? 26.797 -10.382 -23.003 1.00 59.31 76 LYS A N 1
ATOM 615 C CA . LYS A 1 76 ? 27.257 -11.398 -23.968 1.00 59.31 76 LYS A CA 1
ATOM 616 C C . LYS A 1 76 ? 26.291 -11.510 -25.150 1.00 59.31 76 LYS A C 1
ATOM 618 O O . LYS A 1 76 ? 26.755 -11.498 -26.285 1.00 59.31 76 LYS A O 1
ATOM 623 N N . ASP A 1 77 ? 24.985 -11.510 -24.895 1.00 53.81 77 ASP A N 1
ATOM 624 C CA . ASP A 1 77 ? 23.961 -11.594 -25.945 1.00 53.81 77 ASP A CA 1
ATOM 625 C C . ASP A 1 77 ? 23.908 -10.312 -26.804 1.00 53.81 77 ASP A C 1
ATOM 627 O O . ASP A 1 77 ? 23.760 -10.386 -28.021 1.00 53.81 77 ASP A O 1
ATOM 631 N N . ALA A 1 78 ? 24.134 -9.134 -26.203 1.00 55.34 78 ALA A N 1
ATOM 632 C CA . ALA A 1 78 ? 24.200 -7.849 -26.914 1.00 55.34 78 ALA A CA 1
ATOM 633 C C . ALA A 1 78 ? 25.526 -7.590 -27.667 1.00 55.34 78 ALA A C 1
ATOM 635 O O . ALA A 1 78 ? 25.589 -6.711 -28.521 1.00 55.34 78 ALA A O 1
ATOM 636 N N . VAL A 1 79 ? 26.613 -8.303 -27.350 1.00 51.91 79 VAL A N 1
ATOM 637 C CA . VAL A 1 79 ? 27.896 -8.182 -28.075 1.00 51.91 79 VAL A CA 1
ATOM 638 C C . VAL A 1 79 ? 27.902 -9.034 -29.349 1.00 51.91 79 VAL A C 1
ATOM 640 O O . VAL A 1 79 ? 28.592 -8.687 -30.309 1.00 51.91 79 VAL A O 1
ATOM 643 N N . VAL A 1 80 ? 27.128 -10.125 -29.380 1.00 54.28 80 VAL A N 1
ATOM 644 C CA . VAL A 1 80 ? 26.966 -10.969 -30.577 1.00 54.28 80 VAL A CA 1
ATOM 645 C C . VAL A 1 80 ? 26.163 -10.242 -31.660 1.00 54.28 80 VAL A C 1
ATOM 647 O O . VAL A 1 80 ? 26.477 -10.373 -32.841 1.00 54.28 80 VAL A O 1
ATOM 650 N N . ASP A 1 81 ? 25.193 -9.424 -31.256 1.00 52.06 81 ASP A N 1
ATOM 651 C CA . ASP A 1 81 ? 24.296 -8.690 -32.141 1.00 52.06 81 ASP A CA 1
ATOM 652 C C . ASP A 1 81 ? 24.441 -7.194 -31.822 1.00 52.06 81 ASP A C 1
ATOM 654 O O . ASP A 1 81 ? 23.944 -6.745 -30.797 1.00 52.06 81 ASP A O 1
ATOM 658 N N . LYS A 1 82 ? 25.195 -6.425 -32.627 1.00 54.25 82 LYS A N 1
ATOM 659 C CA . LYS A 1 82 ? 25.590 -5.012 -32.376 1.00 54.25 82 LYS A CA 1
ATOM 660 C C . LYS A 1 82 ? 24.408 -4.012 -32.362 1.00 54.25 82 LYS A C 1
ATOM 662 O O . LYS A 1 82 ? 24.448 -2.999 -33.053 1.00 54.25 82 LYS A O 1
ATOM 667 N N . ASN A 1 83 ? 23.356 -4.274 -31.594 1.00 59.78 83 ASN A N 1
ATOM 668 C CA . ASN A 1 83 ? 22.119 -3.507 -31.553 1.00 59.78 83 ASN A CA 1
ATOM 669 C C . ASN A 1 83 ? 21.821 -3.061 -30.115 1.00 59.78 83 ASN A C 1
ATOM 671 O O . ASN A 1 83 ? 21.249 -3.802 -29.316 1.00 59.78 83 ASN A O 1
ATOM 675 N N . GLU A 1 84 ? 22.136 -1.801 -29.797 1.00 61.19 84 GLU A N 1
ATOM 676 C CA . GLU A 1 84 ? 21.774 -1.150 -28.522 1.00 61.19 84 GLU A CA 1
ATOM 677 C C . GLU A 1 84 ? 20.255 -1.184 -28.240 1.00 61.19 84 GLU A C 1
ATOM 679 O O . GLU A 1 84 ? 19.813 -1.178 -27.086 1.00 61.19 84 GLU A O 1
ATOM 684 N N . VAL A 1 85 ? 19.447 -1.290 -29.302 1.00 60.88 85 VAL A N 1
ATOM 685 C CA . VAL A 1 85 ? 17.987 -1.455 -29.249 1.00 60.88 85 VAL A CA 1
ATOM 686 C C . VAL A 1 85 ? 17.589 -2.783 -28.590 1.00 60.88 85 VAL A C 1
ATOM 688 O O . VAL A 1 85 ? 16.701 -2.803 -27.739 1.00 60.88 85 VAL A O 1
ATOM 691 N N . LEU A 1 86 ? 18.285 -3.884 -28.900 1.00 63.19 86 LEU A N 1
ATOM 692 C CA . LEU A 1 86 ? 17.986 -5.211 -28.347 1.00 63.19 86 LEU A CA 1
ATOM 693 C C . LEU A 1 86 ? 18.286 -5.268 -26.841 1.00 63.19 86 LEU A C 1
ATOM 695 O O . LEU A 1 86 ? 17.481 -5.765 -26.056 1.00 63.19 86 LEU A O 1
ATOM 699 N N . ALA A 1 87 ? 19.410 -4.683 -26.415 1.00 66.00 87 ALA A N 1
ATOM 700 C CA . ALA A 1 87 ? 19.770 -4.585 -24.999 1.00 66.00 87 ALA A 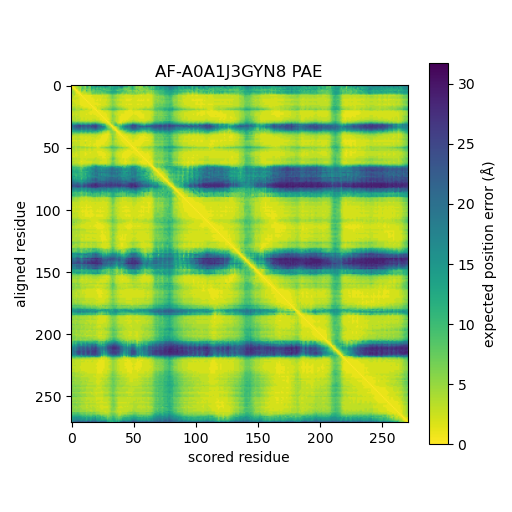CA 1
ATOM 701 C C . ALA A 1 87 ? 18.750 -3.760 -24.190 1.00 66.00 87 ALA A C 1
ATOM 703 O O . ALA A 1 87 ? 18.437 -4.089 -23.044 1.00 66.00 87 ALA A O 1
ATOM 704 N N . THR A 1 88 ? 18.202 -2.710 -24.805 1.00 67.88 88 THR A N 1
ATOM 705 C CA . THR A 1 88 ? 17.152 -1.868 -24.221 1.00 67.88 88 THR A CA 1
ATOM 706 C C . THR A 1 88 ? 15.834 -2.627 -24.060 1.00 67.88 88 THR A C 1
ATOM 708 O O . THR A 1 88 ? 15.230 -2.578 -22.986 1.00 67.88 88 THR A O 1
ATOM 711 N N . HIS A 1 89 ? 15.408 -3.361 -25.092 1.00 70.19 89 HIS A N 1
ATOM 712 C CA . HIS A 1 89 ? 14.184 -4.162 -25.043 1.00 70.19 89 HIS A CA 1
ATOM 713 C C . HIS A 1 89 ? 14.281 -5.251 -23.966 1.00 70.19 89 HIS A C 1
ATOM 715 O O . HIS A 1 89 ? 13.412 -5.345 -23.099 1.00 70.19 89 HIS A O 1
ATOM 721 N N . ASN A 1 90 ? 15.410 -5.967 -23.917 1.00 75.44 90 ASN A N 1
ATOM 722 C CA . ASN A 1 90 ? 15.668 -6.991 -22.903 1.00 75.44 90 ASN A CA 1
ATOM 723 C C . ASN A 1 90 ? 15.641 -6.421 -21.470 1.00 75.44 90 ASN A C 1
ATOM 725 O O . ASN A 1 90 ? 15.159 -7.076 -20.545 1.00 75.44 90 ASN A O 1
ATOM 729 N N . MET A 1 91 ? 16.121 -5.188 -21.262 1.00 79.88 91 MET A N 1
ATOM 730 C CA . MET A 1 91 ? 16.037 -4.512 -19.961 1.00 79.88 91 MET A CA 1
ATOM 731 C C . MET A 1 91 ? 14.590 -4.185 -19.574 1.00 79.88 91 MET A C 1
ATOM 733 O O . MET A 1 91 ? 14.212 -4.318 -18.410 1.00 79.88 91 MET A O 1
ATOM 737 N N . VAL A 1 92 ? 13.769 -3.742 -20.524 1.00 81.88 92 VAL A N 1
ATOM 738 C CA . VAL A 1 92 ? 12.361 -3.407 -20.271 1.00 81.88 92 VAL A CA 1
ATOM 739 C C . VAL A 1 92 ? 11.555 -4.661 -19.963 1.00 81.88 92 VAL A C 1
ATOM 741 O O . VAL A 1 92 ? 10.772 -4.654 -19.012 1.00 81.88 92 VAL A O 1
ATOM 744 N N . ASP A 1 93 ? 11.804 -5.752 -20.684 1.00 84.38 93 ASP A N 1
ATOM 745 C CA . ASP A 1 93 ? 11.209 -7.055 -20.391 1.00 84.38 93 ASP A CA 1
ATOM 746 C C . ASP A 1 93 ? 11.601 -7.539 -18.992 1.00 84.38 93 ASP A C 1
ATOM 748 O O . ASP A 1 93 ? 10.753 -8.008 -18.232 1.00 84.38 93 ASP A O 1
ATOM 752 N N . PHE A 1 94 ? 12.856 -7.332 -18.594 1.00 85.38 94 PHE A N 1
ATOM 753 C CA . PHE A 1 94 ? 13.332 -7.649 -17.250 1.00 85.38 94 PHE A CA 1
ATOM 754 C C . PHE A 1 94 ? 12.651 -6.803 -16.157 1.00 85.38 94 PHE A C 1
ATOM 756 O O . PHE A 1 94 ? 12.201 -7.334 -15.136 1.00 85.38 94 PHE A O 1
ATOM 763 N N . ILE A 1 95 ? 12.500 -5.492 -16.381 1.00 89.25 95 ILE A N 1
ATOM 764 C CA . ILE A 1 95 ? 11.745 -4.591 -15.494 1.00 89.25 95 ILE A CA 1
ATOM 765 C C . ILE A 1 95 ? 10.292 -5.070 -15.365 1.00 89.25 95 ILE A C 1
ATOM 767 O O . ILE A 1 95 ? 9.790 -5.207 -14.244 1.00 89.25 95 ILE A O 1
ATOM 771 N N . LYS A 1 96 ? 9.625 -5.358 -16.493 1.00 90.38 96 LYS A N 1
ATOM 772 C CA . LYS A 1 96 ? 8.245 -5.866 -16.535 1.00 90.38 96 LYS A CA 1
ATOM 773 C C . LYS A 1 96 ? 8.138 -7.222 -15.823 1.00 90.38 96 LYS A C 1
ATOM 775 O O . LYS A 1 96 ? 7.188 -7.430 -15.073 1.00 90.38 96 LYS A O 1
ATOM 780 N N . ALA A 1 97 ? 9.118 -8.115 -15.960 1.00 91.94 97 ALA A N 1
ATOM 781 C CA . ALA A 1 97 ? 9.140 -9.413 -15.282 1.00 91.94 97 ALA A CA 1
ATOM 782 C C . ALA A 1 97 ? 9.209 -9.277 -13.750 1.00 91.94 97 ALA A C 1
ATOM 784 O O . ALA A 1 97 ? 8.422 -9.905 -13.034 1.00 91.94 97 ALA A O 1
ATOM 785 N N . ARG A 1 98 ? 10.087 -8.412 -13.229 1.00 93.75 98 ARG A N 1
ATOM 786 C CA . ARG A 1 98 ? 10.158 -8.130 -11.784 1.00 93.75 98 ARG A CA 1
ATOM 787 C C . ARG A 1 98 ? 8.914 -7.419 -11.269 1.00 93.75 98 ARG A C 1
ATOM 789 O O . ARG A 1 98 ? 8.421 -7.757 -10.195 1.00 93.75 98 ARG A O 1
ATOM 796 N N . TRP A 1 99 ? 8.359 -6.491 -12.045 1.00 95.69 99 TRP A N 1
ATOM 797 C CA . TRP A 1 99 ? 7.073 -5.882 -11.721 1.00 95.69 99 TRP A CA 1
ATOM 798 C C . TRP A 1 99 ? 5.947 -6.922 -11.656 1.00 95.69 99 TRP A C 1
ATOM 800 O O . TRP A 1 99 ? 5.173 -6.930 -10.703 1.00 95.69 99 TRP A O 1
ATOM 810 N N . ASN A 1 100 ? 5.905 -7.868 -12.595 1.00 95.88 100 ASN A N 1
ATOM 811 C CA . ASN A 1 100 ? 4.946 -8.971 -12.571 1.00 95.88 100 ASN A CA 1
ATOM 812 C C . ASN A 1 100 ? 5.126 -9.857 -11.332 1.00 95.88 100 ASN A C 1
ATOM 814 O O . ASN A 1 100 ? 4.138 -10.330 -10.772 1.00 95.88 100 ASN A O 1
ATOM 818 N N . ARG A 1 101 ? 6.360 -10.056 -10.853 1.00 96.56 101 ARG A N 1
ATOM 819 C CA . ARG A 1 101 ? 6.610 -10.749 -9.581 1.00 96.56 101 ARG A CA 1
ATOM 820 C C . ARG A 1 101 ? 6.038 -9.975 -8.391 1.00 96.56 101 ARG A C 1
ATOM 822 O O . ARG A 1 101 ? 5.321 -10.561 -7.587 1.00 96.56 101 ARG A O 1
ATOM 829 N N . ILE A 1 102 ? 6.257 -8.660 -8.324 1.00 97.50 102 ILE A N 1
ATOM 830 C CA . ILE A 1 102 ? 5.615 -7.789 -7.321 1.00 97.50 102 ILE A CA 1
ATOM 831 C C . ILE A 1 102 ? 4.086 -7.890 -7.419 1.00 97.50 102 ILE A C 1
ATOM 833 O O . ILE A 1 102 ? 3.410 -8.013 -6.398 1.00 97.50 102 ILE A O 1
ATOM 837 N N . SER A 1 103 ? 3.534 -7.911 -8.635 1.00 96.81 103 SER A N 1
ATOM 838 C CA . SER A 1 103 ? 2.096 -8.061 -8.859 1.00 96.81 103 SER A CA 1
ATOM 839 C C . SER A 1 103 ? 1.549 -9.385 -8.346 1.00 96.81 103 SER A C 1
ATOM 841 O O . SER A 1 103 ? 0.446 -9.402 -7.809 1.00 96.81 103 SER A O 1
ATOM 843 N N . LYS A 1 104 ? 2.301 -10.483 -8.462 1.00 96.88 104 LYS A N 1
ATOM 844 C CA . LYS A 1 104 ? 1.904 -11.775 -7.886 1.00 96.88 104 LYS A CA 1
ATOM 845 C C . LYS A 1 104 ? 1.875 -11.724 -6.358 1.00 96.88 104 LYS A C 1
ATOM 847 O O . LYS A 1 104 ? 0.900 -12.170 -5.764 1.00 96.88 104 LYS A O 1
ATOM 852 N N . ILE A 1 105 ? 2.881 -11.119 -5.724 1.00 97.44 105 ILE A N 1
ATOM 853 C CA . ILE A 1 105 ? 2.940 -10.978 -4.256 1.00 97.44 105 ILE A CA 1
ATOM 854 C C . ILE A 1 105 ? 1.766 -10.125 -3.742 1.00 97.44 105 ILE A C 1
ATOM 856 O O . ILE A 1 105 ? 1.051 -10.503 -2.807 1.00 97.44 105 ILE A O 1
ATOM 860 N N . MET A 1 106 ? 1.530 -8.982 -4.389 1.00 97.56 106 MET A N 1
ATOM 861 C CA . MET A 1 106 ? 0.456 -8.046 -4.044 1.00 97.56 106 MET A CA 1
ATOM 862 C C . MET A 1 106 ? -0.944 -8.591 -4.368 1.00 97.56 106 MET A C 1
ATOM 864 O O . MET A 1 106 ? -1.897 -8.274 -3.658 1.00 97.56 106 MET A O 1
ATOM 868 N N . GLY A 1 107 ? -1.067 -9.433 -5.393 1.00 96.56 107 GLY A N 1
ATOM 869 C CA . GLY A 1 107 ? -2.315 -10.083 -5.796 1.00 96.56 107 GLY A CA 1
ATOM 870 C C . GLY A 1 107 ? -2.599 -11.414 -5.095 1.00 96.56 107 GLY A C 1
ATOM 871 O O . GLY A 1 107 ? -3.667 -11.978 -5.301 1.00 96.56 107 GLY A O 1
ATOM 872 N N . ASN A 1 108 ? -1.678 -11.931 -4.272 1.00 96.44 108 ASN A N 1
ATOM 873 C CA . ASN A 1 108 ? -1.866 -13.207 -3.581 1.00 96.44 108 ASN A CA 1
ATOM 874 C C . ASN A 1 108 ? -3.004 -13.121 -2.547 1.00 96.44 108 ASN A C 1
ATOM 876 O O . ASN A 1 108 ? -2.868 -12.448 -1.523 1.00 96.44 108 ASN A O 1
ATOM 880 N N . GLU A 1 109 ? -4.098 -13.836 -2.802 1.00 94.25 109 GLU A N 1
ATOM 881 C CA . GLU A 1 109 ? -5.303 -13.870 -1.963 1.00 94.25 109 GLU A CA 1
ATOM 882 C C . GLU A 1 109 ? -5.081 -14.551 -0.606 1.00 94.25 109 GLU A C 1
ATOM 884 O O . GLU A 1 109 ? -5.769 -14.231 0.358 1.00 94.25 109 GLU A O 1
ATOM 889 N N . ASN A 1 110 ? -4.082 -15.431 -0.500 1.00 94.69 110 ASN A N 1
ATOM 890 C CA . ASN A 1 110 ? -3.787 -16.168 0.733 1.00 94.69 110 ASN A CA 1
ATOM 891 C C . ASN A 1 110 ? -2.998 -15.345 1.762 1.00 94.69 110 ASN A C 1
ATOM 893 O O . ASN A 1 110 ? -2.854 -15.755 2.912 1.00 94.69 110 ASN A O 1
ATOM 897 N N . THR A 1 111 ? -2.466 -14.192 1.359 1.00 95.75 111 THR A N 1
ATOM 898 C CA . THR A 1 111 ? -1.653 -13.322 2.215 1.00 95.75 111 THR A CA 1
ATOM 899 C C . THR A 1 111 ? -2.454 -12.066 2.528 1.00 95.75 111 THR A C 1
ATOM 901 O O . THR A 1 111 ? -2.796 -11.318 1.611 1.00 95.75 111 THR A O 1
ATOM 904 N N . ARG A 1 112 ? -2.705 -11.775 3.808 1.00 96.25 112 ARG A N 1
ATOM 905 C CA . ARG A 1 112 ? -3.333 -10.505 4.206 1.00 96.25 112 ARG A CA 1
ATOM 906 C C . ARG A 1 112 ? -2.377 -9.340 4.009 1.00 96.25 112 ARG A C 1
ATOM 908 O O . ARG A 1 112 ? -1.213 -9.405 4.408 1.00 96.25 112 ARG A O 1
ATOM 915 N N . LYS A 1 113 ? -2.886 -8.251 3.441 1.00 97.88 113 LYS A N 1
ATOM 916 C CA . LYS A 1 113 ? -2.153 -6.986 3.360 1.00 97.88 113 LYS A CA 1
ATOM 917 C C . LYS A 1 113 ? -2.870 -5.899 4.132 1.00 97.88 113 LYS A C 1
ATOM 919 O O . LYS A 1 113 ? -4.090 -5.906 4.236 1.00 97.88 113 LYS A O 1
ATOM 924 N N . PHE A 1 114 ? -2.112 -4.927 4.605 1.00 98.38 114 PHE A N 1
ATOM 925 C CA . PHE A 1 114 ? -2.633 -3.787 5.339 1.00 98.38 114 PHE A CA 1
ATOM 926 C C . PHE A 1 114 ? -2.051 -2.499 4.776 1.00 98.38 114 PHE A C 1
ATOM 928 O O . PHE A 1 114 ? -0.851 -2.401 4.508 1.00 98.38 114 PHE A O 1
ATOM 935 N N . THR A 1 115 ? -2.884 -1.482 4.624 1.00 98.25 115 THR A N 1
ATOM 936 C CA . THR A 1 115 ? -2.434 -0.153 4.211 1.00 98.25 115 THR A CA 1
ATOM 937 C C . THR A 1 115 ? -3.275 0.925 4.877 1.00 98.25 115 THR A C 1
ATOM 939 O O . THR A 1 115 ? -4.226 0.634 5.601 1.00 98.25 115 THR A O 1
ATOM 942 N N . TRP A 1 116 ? -2.896 2.177 4.666 1.00 96.88 116 TRP A N 1
ATOM 943 C CA . TRP A 1 116 ? -3.677 3.332 5.072 1.00 96.88 116 TRP A CA 1
ATOM 944 C C . TRP A 1 116 ? -4.218 4.028 3.827 1.00 96.88 116 TRP A C 1
ATOM 946 O O . TRP A 1 116 ? -3.433 4.377 2.942 1.00 96.88 116 TRP A O 1
ATOM 956 N N . ASN A 1 117 ? -5.531 4.271 3.787 1.00 94.56 117 ASN A N 1
ATOM 957 C CA . ASN A 1 117 ? -6.215 4.913 2.663 1.00 94.56 117 ASN A CA 1
ATOM 958 C C . ASN A 1 117 ? -6.001 4.130 1.352 1.00 94.56 117 ASN A C 1
ATOM 960 O O . ASN A 1 117 ? -5.360 4.594 0.409 1.00 94.56 117 ASN A O 1
ATOM 964 N N . LEU A 1 118 ? -6.518 2.905 1.318 1.00 96.31 118 LEU A N 1
ATOM 965 C CA . LEU A 1 118 ? -6.359 1.924 0.247 1.00 96.31 118 LEU A CA 1
ATOM 966 C C . LEU A 1 118 ? -6.876 2.440 -1.103 1.00 96.31 118 LEU A C 1
ATOM 968 O O . LEU A 1 118 ? -6.271 2.139 -2.131 1.00 96.31 118 LEU A O 1
ATOM 972 N N . LYS A 1 119 ? -7.931 3.265 -1.110 1.00 94.81 119 LYS A N 1
ATOM 973 C CA . LYS A 1 119 ? -8.536 3.823 -2.332 1.00 94.81 119 LYS A CA 1
ATOM 974 C C . LYS A 1 119 ? -7.495 4.458 -3.261 1.00 94.81 119 LYS A C 1
ATOM 976 O O . LYS A 1 119 ? -7.409 4.106 -4.436 1.00 94.81 119 LYS A O 1
ATOM 981 N N . VAL A 1 120 ? -6.651 5.344 -2.725 1.00 92.50 120 VAL A N 1
ATOM 982 C CA . VAL A 1 120 ? -5.633 6.026 -3.539 1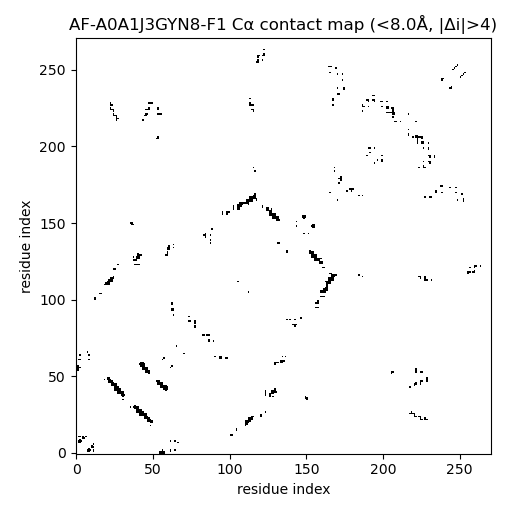.00 92.50 120 VAL A CA 1
ATOM 983 C C . VAL A 1 120 ? -4.487 5.095 -3.937 1.00 92.50 120 VAL A C 1
ATOM 985 O O . VAL A 1 120 ? -3.917 5.238 -5.016 1.00 92.50 120 VAL A O 1
ATOM 988 N N . GLN A 1 121 ? -4.173 4.097 -3.105 1.00 95.56 121 GLN A N 1
ATOM 989 C CA . GLN A 1 121 ? -3.164 3.084 -3.430 1.00 95.56 121 GLN A CA 1
ATOM 990 C C . GLN A 1 121 ? -3.611 2.262 -4.654 1.00 95.56 121 GLN A C 1
ATOM 992 O O . GLN A 1 121 ? -2.814 2.038 -5.563 1.00 95.56 121 GLN A O 1
ATOM 997 N N . ILE A 1 122 ? -4.893 1.873 -4.718 1.00 95.69 122 ILE A N 1
ATOM 998 C CA . ILE A 1 122 ? -5.485 1.158 -5.863 1.00 95.69 122 ILE A CA 1
ATOM 999 C C . ILE A 1 122 ? -5.396 2.000 -7.137 1.00 95.69 122 ILE A C 1
ATOM 1001 O O . ILE A 1 122 ? -4.948 1.499 -8.167 1.00 95.69 122 ILE A O 1
ATOM 1005 N N . GLN A 1 123 ? -5.778 3.278 -7.075 1.00 93.75 123 GLN A N 1
ATOM 1006 C CA . GLN A 1 123 ? -5.740 4.177 -8.237 1.00 93.75 123 GLN A CA 1
ATOM 1007 C C . GLN A 1 123 ? -4.339 4.271 -8.847 1.00 93.75 123 GLN A C 1
ATOM 1009 O O . GLN A 1 123 ? -4.183 4.174 -10.063 1.00 93.75 123 GLN A O 1
ATOM 1014 N N . VAL A 1 124 ? -3.312 4.390 -8.003 1.00 93.75 124 VAL A N 1
ATOM 1015 C CA . VAL A 1 124 ? -1.912 4.440 -8.446 1.00 93.75 124 VAL A CA 1
ATOM 1016 C C . VAL A 1 124 ? -1.490 3.127 -9.113 1.00 93.75 124 VAL A C 1
ATOM 1018 O O . VAL A 1 124 ? -0.795 3.145 -10.127 1.00 93.75 124 VAL A O 1
ATOM 1021 N N . LEU A 1 125 ? -1.915 1.982 -8.572 1.00 95.00 125 LEU A N 1
ATOM 1022 C CA . LEU A 1 125 ? -1.549 0.656 -9.085 1.00 95.00 125 LEU A CA 1
ATOM 1023 C C . LEU A 1 125 ? -2.311 0.244 -10.351 1.00 95.00 125 LEU A C 1
ATOM 1025 O O . LEU A 1 125 ? -1.883 -0.685 -11.037 1.00 95.00 125 LEU A O 1
ATOM 1029 N N . LYS A 1 126 ? -3.406 0.931 -10.693 1.00 91.94 126 LYS A N 1
ATOM 1030 C CA . LYS A 1 126 ? -4.178 0.671 -11.917 1.00 91.94 126 LYS A CA 1
ATOM 1031 C C . LYS A 1 126 ? -3.494 1.137 -13.193 1.00 91.94 126 LYS A C 1
ATOM 1033 O O . LYS A 1 126 ? -3.667 0.498 -14.224 1.00 91.94 126 LYS A O 1
ATOM 1038 N N . SER A 1 127 ? -2.733 2.223 -13.128 1.00 87.69 127 SER A N 1
ATOM 1039 C CA . SER A 1 127 ? -1.960 2.728 -14.265 1.00 87.69 127 SER A CA 1
ATOM 1040 C C . SER A 1 127 ? -0.586 3.229 -13.804 1.00 87.69 127 SER A C 1
ATOM 1042 O O . SER A 1 127 ? -0.320 4.434 -13.848 1.00 87.69 127 SER A O 1
ATOM 1044 N N . PRO A 1 128 ? 0.287 2.327 -13.317 1.00 91.38 128 PRO A N 1
ATOM 1045 C CA . PRO A 1 128 ? 1.570 2.706 -12.753 1.00 91.38 128 PRO A CA 1
ATOM 1046 C C . PRO A 1 128 ? 2.568 3.069 -13.857 1.00 91.38 128 PRO A C 1
ATOM 1048 O O . PRO A 1 128 ? 2.743 2.329 -14.823 1.00 91.38 128 PRO A O 1
ATOM 1051 N N . ALA A 1 129 ? 3.281 4.181 -13.682 1.00 90.81 129 ALA A N 1
ATOM 1052 C CA . ALA A 1 129 ? 4.355 4.595 -14.581 1.00 90.81 129 ALA A CA 1
ATOM 1053 C C . ALA A 1 129 ? 5.610 5.013 -13.806 1.00 90.81 129 ALA A C 1
ATOM 1055 O O . ALA A 1 129 ? 5.516 5.686 -12.778 1.00 90.81 129 ALA A O 1
ATOM 1056 N N . ILE A 1 130 ? 6.789 4.628 -14.300 1.00 90.06 130 ILE A N 1
ATOM 1057 C CA . ILE A 1 130 ? 8.090 5.008 -13.723 1.00 90.06 130 ILE A CA 1
ATOM 1058 C C . ILE A 1 130 ? 8.852 5.944 -14.664 1.00 90.06 130 ILE A C 1
ATOM 1060 O O . ILE A 1 130 ? 8.713 5.867 -15.886 1.00 90.06 130 ILE A O 1
ATOM 1064 N N . SER A 1 131 ? 9.672 6.834 -14.103 1.00 85.94 131 SER A N 1
ATOM 1065 C CA . SER A 1 131 ? 10.466 7.780 -14.892 1.00 85.94 131 SER A CA 1
ATOM 1066 C C . SER A 1 131 ? 11.700 7.099 -15.473 1.00 85.94 131 SER A C 1
ATOM 1068 O O . SER A 1 131 ? 12.584 6.655 -14.733 1.00 85.94 131 SER A O 1
ATOM 1070 N N . ILE A 1 132 ? 11.837 7.107 -16.800 1.00 79.81 132 ILE A N 1
ATOM 1071 C CA . ILE A 1 132 ? 13.053 6.577 -17.434 1.00 79.81 132 ILE A CA 1
ATOM 1072 C C . ILE A 1 132 ? 14.277 7.454 -17.146 1.00 79.81 132 ILE A C 1
ATOM 1074 O O . ILE A 1 132 ? 15.370 6.934 -16.962 1.00 79.81 132 ILE A O 1
ATOM 1078 N N . GLN A 1 133 ? 14.093 8.770 -16.977 1.00 75.44 133 GLN A N 1
ATOM 1079 C CA . GLN A 1 133 ? 15.180 9.705 -16.651 1.00 75.44 133 GLN A CA 1
ATOM 1080 C C . GLN A 1 133 ? 15.809 9.408 -15.283 1.00 75.44 133 GLN A C 1
ATOM 1082 O O . GLN A 1 133 ? 16.975 9.709 -15.034 1.00 75.44 133 GLN A O 1
ATOM 1087 N N . ARG A 1 134 ? 15.031 8.819 -14.367 1.00 74.56 134 ARG A N 1
ATOM 1088 C CA . ARG A 1 134 ? 15.503 8.411 -13.035 1.00 74.56 134 ARG A CA 1
ATOM 1089 C C . ARG A 1 134 ? 16.093 7.004 -13.028 1.00 74.56 134 ARG A C 1
ATOM 1091 O O . ARG A 1 134 ? 16.754 6.631 -12.054 1.00 74.56 134 ARG A O 1
ATOM 1098 N N . CYS A 1 135 ? 15.884 6.240 -14.094 1.00 69.44 135 CYS A N 1
ATOM 1099 C CA . CYS A 1 135 ? 16.509 4.948 -14.301 1.00 69.44 135 CYS A CA 1
ATOM 1100 C C . CYS A 1 135 ? 17.912 5.169 -14.876 1.00 69.44 135 CYS A C 1
ATOM 1102 O O . CYS A 1 135 ? 18.108 5.196 -16.083 1.00 69.44 135 CYS A O 1
ATOM 1104 N N . ALA A 1 136 ? 18.921 5.276 -14.007 1.00 59.78 136 ALA A N 1
ATOM 1105 C CA . ALA A 1 136 ? 20.315 5.535 -14.401 1.00 59.78 136 ALA A CA 1
ATOM 1106 C C . ALA A 1 136 ? 20.929 4.505 -15.382 1.00 59.78 136 ALA A C 1
ATOM 1108 O O . ALA A 1 136 ? 22.039 4.708 -15.861 1.00 59.78 136 ALA A O 1
ATOM 1109 N N . ARG A 1 137 ? 20.244 3.381 -15.643 1.00 60.31 137 ARG A N 1
ATOM 1110 C CA . ARG A 1 137 ? 20.668 2.330 -16.584 1.00 60.31 137 ARG A CA 1
ATOM 1111 C C . ARG A 1 137 ? 19.967 2.385 -17.945 1.00 60.31 137 ARG A C 1
ATOM 1113 O O . ARG A 1 137 ? 20.337 1.621 -18.825 1.00 60.31 137 ARG A O 1
ATOM 1120 N N . LEU A 1 138 ? 18.991 3.274 -18.118 1.00 57.44 138 LEU A N 1
ATOM 1121 C CA . LEU A 1 138 ? 18.291 3.521 -19.377 1.00 57.44 138 LEU A CA 1
ATOM 1122 C C . LEU A 1 138 ? 18.884 4.779 -20.047 1.00 57.44 138 LEU A C 1
ATOM 1124 O O . LEU A 1 138 ? 18.200 5.784 -20.207 1.00 57.44 138 LEU A O 1
ATOM 1128 N N . ASN A 1 139 ? 20.178 4.760 -20.396 1.00 52.38 139 ASN A N 1
ATOM 1129 C CA . ASN A 1 139 ? 20.754 5.791 -21.272 1.00 52.38 139 ASN A CA 1
ATOM 1130 C C . ASN A 1 139 ? 20.314 5.481 -22.702 1.00 52.38 139 ASN A C 1
ATOM 1132 O O . ASN A 1 139 ? 20.919 4.662 -23.384 1.00 52.38 139 ASN A O 1
ATOM 1136 N N . LEU A 1 140 ? 19.205 6.083 -23.110 1.00 53.66 140 LEU A N 1
ATOM 1137 C CA . LEU A 1 140 ? 18.473 5.707 -24.307 1.00 53.66 140 LEU A CA 1
ATOM 1138 C C . LEU A 1 140 ? 18.420 6.914 -25.260 1.00 53.66 140 LEU A C 1
ATOM 1140 O O . LEU A 1 140 ? 17.510 7.734 -25.188 1.00 53.66 140 LEU A O 1
ATOM 1144 N N . ALA A 1 141 ? 19.426 7.060 -26.124 1.00 46.28 141 ALA A N 1
ATOM 1145 C CA . ALA A 1 141 ? 19.441 8.118 -27.140 1.00 46.28 141 ALA A CA 1
ATOM 1146 C C . ALA A 1 141 ? 18.752 7.691 -28.453 1.00 46.28 141 ALA A C 1
ATOM 1148 O O . ALA A 1 141 ? 18.182 8.541 -29.132 1.00 46.28 141 ALA A O 1
ATOM 1149 N N . GLU A 1 142 ? 18.731 6.394 -28.796 1.00 48.81 142 GLU A N 1
ATOM 1150 C CA . GLU A 1 142 ? 18.190 5.934 -30.093 1.00 48.81 142 GLU A CA 1
ATOM 1151 C C . GLU A 1 142 ? 17.220 4.737 -30.027 1.00 48.81 142 GLU A C 1
ATOM 1153 O O . GLU A 1 142 ? 16.369 4.615 -30.906 1.00 48.81 142 GLU A O 1
ATOM 1158 N N . GLY A 1 143 ? 17.241 3.914 -28.968 1.00 49.75 143 GLY A N 1
ATOM 1159 C CA . GLY A 1 143 ? 16.378 2.722 -28.833 1.00 49.75 143 GLY A CA 1
ATOM 1160 C C . GLY A 1 143 ? 14.946 2.961 -28.327 1.00 49.75 143 GLY A C 1
ATOM 1161 O O . GLY A 1 143 ? 14.219 2.003 -28.093 1.00 49.75 143 GLY A O 1
ATOM 1162 N N . ILE A 1 144 ? 14.538 4.220 -28.122 1.00 51.47 144 ILE A N 1
ATOM 1163 C CA . ILE A 1 144 ? 13.235 4.584 -27.524 1.00 51.47 144 ILE A CA 1
ATOM 1164 C C . ILE A 1 144 ? 12.066 4.460 -28.497 1.00 51.47 144 ILE A C 1
ATOM 1166 O O . ILE A 1 144 ? 10.946 4.232 -28.052 1.00 51.47 144 ILE A O 1
ATOM 1170 N N . ARG A 1 145 ? 12.287 4.666 -29.802 1.00 51.56 145 ARG A N 1
ATOM 1171 C CA . ARG A 1 145 ? 11.173 4.886 -30.743 1.00 51.56 145 ARG A CA 1
ATOM 1172 C C . ARG A 1 145 ? 10.196 3.707 -30.835 1.00 51.56 145 ARG A C 1
ATOM 1174 O O . ARG A 1 145 ? 9.033 3.948 -31.134 1.00 51.56 145 ARG A O 1
ATOM 1181 N N . ASP A 1 146 ? 10.647 2.502 -30.494 1.00 52.94 146 ASP A N 1
ATOM 1182 C CA . ASP A 1 146 ? 9.837 1.277 -30.509 1.00 52.94 146 ASP A CA 1
ATOM 1183 C C . ASP A 1 146 ? 9.320 0.863 -29.118 1.00 52.94 146 ASP A C 1
ATOM 1185 O O . ASP A 1 146 ? 8.638 -0.150 -28.979 1.00 52.94 146 ASP A O 1
ATOM 1189 N N . LEU A 1 147 ? 9.638 1.626 -28.068 1.00 60.94 147 LEU A N 1
ATOM 1190 C CA . LEU A 1 147 ? 9.221 1.331 -26.702 1.00 60.94 147 LEU A CA 1
ATOM 1191 C C . LEU A 1 147 ? 7.909 2.058 -26.373 1.00 60.94 147 LEU A C 1
ATOM 1193 O O . LEU A 1 147 ? 7.743 3.224 -26.725 1.00 60.94 147 LEU A O 1
ATOM 1197 N N . GLU A 1 148 ? 6.996 1.390 -25.659 1.00 64.19 148 GLU A N 1
ATOM 1198 C CA . GLU A 1 148 ? 5.700 1.923 -25.193 1.00 64.19 148 GLU A CA 1
ATOM 1199 C C . GLU A 1 148 ? 5.874 3.035 -24.135 1.00 64.19 148 GLU A C 1
ATOM 1201 O O . GLU A 1 148 ? 5.472 2.898 -22.977 1.00 64.19 148 GLU A O 1
ATOM 1206 N N . LEU A 1 149 ? 6.533 4.136 -24.494 1.00 70.94 149 LEU A N 1
ATOM 1207 C CA . LEU A 1 149 ? 6.685 5.287 -23.622 1.00 70.94 149 LEU A CA 1
ATOM 1208 C C . LEU A 1 149 ? 5.503 6.232 -23.767 1.00 70.94 149 LEU A C 1
ATOM 1210 O O . LEU A 1 149 ? 5.103 6.617 -24.866 1.00 70.94 149 LEU A O 1
ATOM 1214 N N . VAL A 1 150 ? 5.019 6.697 -22.623 1.00 71.31 150 VAL A N 1
ATOM 1215 C CA . VAL A 1 150 ? 4.090 7.818 -22.563 1.00 71.31 150 VAL A CA 1
ATOM 1216 C C . VAL A 1 150 ? 4.891 9.114 -22.498 1.00 71.31 150 VAL A C 1
ATOM 1218 O O . VAL A 1 150 ? 5.814 9.256 -21.689 1.00 71.31 150 VAL A O 1
ATOM 1221 N N . ASP A 1 151 ? 4.552 10.053 -23.382 1.00 71.56 151 ASP A N 1
ATOM 1222 C CA . ASP A 1 151 ? 5.125 11.403 -23.456 1.00 71.56 151 ASP A CA 1
ATOM 1223 C C . ASP A 1 151 ? 6.672 11.419 -23.541 1.00 71.56 151 ASP A C 1
ATOM 1225 O O . ASP A 1 151 ? 7.336 12.369 -23.125 1.00 71.56 151 ASP A O 1
ATOM 1229 N N . GLY A 1 152 ? 7.272 10.325 -24.034 1.00 72.00 152 GLY A N 1
ATOM 1230 C CA . GLY A 1 152 ? 8.723 10.141 -24.179 1.00 72.00 152 GLY A CA 1
ATOM 1231 C C . GLY A 1 152 ? 9.523 10.069 -22.869 1.00 72.00 152 GLY A C 1
ATOM 1232 O O . GLY A 1 152 ? 10.747 9.989 -22.918 1.00 72.00 152 GLY A O 1
ATOM 1233 N N . SER A 1 153 ? 8.867 10.099 -21.703 1.00 79.19 153 SER A N 1
ATOM 1234 C CA . SER A 1 153 ? 9.529 10.237 -20.389 1.00 79.19 153 SER A CA 1
ATOM 1235 C C . SER A 1 153 ? 9.135 9.165 -19.369 1.00 79.19 153 SER A C 1
ATOM 1237 O O . SER A 1 153 ? 9.774 9.045 -18.315 1.00 79.19 153 SER A O 1
ATOM 1239 N N . TRP A 1 154 ? 8.106 8.376 -19.677 1.00 84.81 154 TRP A N 1
ATOM 1240 C CA . TRP A 1 154 ? 7.473 7.466 -18.731 1.00 84.81 154 TRP A CA 1
ATOM 1241 C C . TRP A 1 154 ? 7.340 6.066 -19.304 1.00 84.81 154 TRP A C 1
ATOM 1243 O O . TRP A 1 154 ? 6.749 5.885 -20.366 1.00 84.81 154 TRP A O 1
ATOM 1253 N N . LEU A 1 155 ? 7.849 5.076 -18.572 1.00 86.69 155 LEU A N 1
ATOM 1254 C CA . LEU A 1 155 ? 7.614 3.667 -18.868 1.00 86.69 155 LEU A CA 1
ATOM 1255 C C . LEU A 1 155 ? 6.371 3.207 -18.106 1.00 86.69 155 LEU A C 1
ATOM 1257 O O . LEU A 1 155 ? 6.379 3.177 -16.871 1.00 86.69 155 LEU A O 1
ATOM 1261 N N . THR A 1 156 ? 5.318 2.838 -18.833 1.00 88.50 156 THR A N 1
ATOM 1262 C CA . THR A 1 156 ? 4.109 2.254 -18.243 1.00 88.50 156 THR A CA 1
ATOM 1263 C C . THR A 1 156 ? 4.357 0.810 -17.837 1.00 88.50 156 THR A C 1
ATOM 1265 O O . THR A 1 156 ? 4.875 0.000 -18.610 1.00 88.50 156 THR A O 1
ATOM 1268 N N . LEU A 1 157 ? 3.967 0.481 -16.612 1.00 90.38 157 LEU A N 1
ATOM 1269 C CA . LEU A 1 157 ? 4.008 -0.870 -16.080 1.00 90.38 157 LEU A CA 1
ATOM 1270 C C . LEU A 1 157 ? 2.602 -1.488 -16.160 1.00 90.38 157 LEU A C 1
ATOM 1272 O O . LEU A 1 157 ? 1.610 -0.764 -16.047 1.00 90.38 157 LEU A O 1
ATOM 1276 N N . PRO A 1 158 ? 2.488 -2.817 -16.339 1.00 91.75 158 PRO A N 1
ATOM 1277 C CA . PRO A 1 158 ? 1.199 -3.498 -16.300 1.00 91.75 158 PRO A CA 1
ATOM 1278 C C . PRO A 1 158 ? 0.397 -3.160 -15.029 1.00 91.75 158 PRO A C 1
ATOM 1280 O O . PRO A 1 158 ? 0.995 -3.059 -13.953 1.00 91.75 158 PRO A O 1
ATOM 1283 N N . PRO A 1 159 ? -0.938 -3.023 -15.103 1.00 92.94 159 PRO A N 1
ATOM 1284 C CA . PRO A 1 159 ? -1.765 -2.803 -13.921 1.00 92.94 159 PRO A CA 1
ATOM 1285 C C . PRO A 1 159 ? -1.540 -3.885 -12.863 1.00 92.94 159 PRO A C 1
ATOM 1287 O O . PRO A 1 159 ? -1.523 -5.077 -13.171 1.00 92.94 159 PRO A O 1
ATOM 1290 N N . LEU A 1 160 ? -1.415 -3.467 -11.607 1.00 93.81 160 LEU A N 1
ATOM 1291 C CA . LEU A 1 160 ? -1.249 -4.353 -10.464 1.00 93.81 160 LEU A CA 1
ATOM 1292 C C . LEU A 1 160 ? -2.540 -4.361 -9.647 1.00 93.81 160 LEU A C 1
ATOM 1294 O O . LEU A 1 160 ? -3.024 -3.315 -9.215 1.00 93.81 160 LEU A O 1
ATOM 1298 N N . ARG A 1 161 ? -3.096 -5.549 -9.404 1.00 93.06 161 ARG A N 1
ATOM 1299 C CA . ARG A 1 161 ? -4.264 -5.718 -8.531 1.00 93.06 161 ARG A CA 1
ATOM 1300 C C . ARG A 1 161 ? -3.812 -6.140 -7.141 1.00 93.06 161 ARG A C 1
ATOM 1302 O O . ARG A 1 161 ? -3.015 -7.065 -7.004 1.00 93.06 161 ARG A O 1
ATOM 1309 N N . VAL A 1 162 ? -4.335 -5.461 -6.126 1.00 94.38 162 VAL A N 1
ATOM 1310 C CA . VAL A 1 162 ? -4.178 -5.853 -4.724 1.00 94.38 162 VAL A CA 1
ATOM 1311 C C . VAL A 1 162 ? -5.385 -6.670 -4.290 1.00 94.38 162 VAL A C 1
ATOM 1313 O O . VAL A 1 162 ? -6.523 -6.262 -4.512 1.00 94.38 162 VAL A O 1
ATOM 1316 N N . SER A 1 163 ? -5.128 -7.814 -3.665 1.00 93.38 163 SER A N 1
ATOM 1317 C CA . SER A 1 163 ? -6.171 -8.711 -3.156 1.00 93.38 163 SER A CA 1
ATOM 1318 C C . SER A 1 163 ? -6.071 -8.842 -1.643 1.00 93.38 163 SER A C 1
ATOM 1320 O O . SER A 1 163 ? -5.002 -8.627 -1.076 1.00 93.38 163 SER A O 1
ATOM 1322 N N . HIS A 1 164 ? -7.180 -9.180 -0.981 1.00 94.56 164 HIS A N 1
ATOM 1323 C CA . HIS A 1 164 ? -7.227 -9.466 0.460 1.00 94.56 164 HIS A CA 1
ATOM 1324 C C . HIS A 1 164 ? -6.513 -8.399 1.325 1.00 94.56 164 HIS A C 1
ATOM 1326 O O . HIS A 1 164 ? -5.692 -8.691 2.202 1.00 94.56 164 HIS A O 1
ATOM 1332 N N . THR A 1 165 ? -6.781 -7.127 1.004 1.00 97.06 165 THR A N 1
ATOM 1333 C CA . THR A 1 165 ? -6.136 -5.959 1.614 1.00 97.06 165 THR A CA 1
ATOM 1334 C C . THR A 1 165 ? -7.104 -5.235 2.538 1.00 97.06 165 THR A C 1
ATOM 1336 O O . THR A 1 165 ? -8.236 -4.963 2.152 1.00 97.06 165 THR A O 1
ATOM 1339 N N . VAL A 1 166 ? -6.639 -4.903 3.740 1.00 97.81 166 VAL A N 1
ATOM 1340 C CA . VAL A 1 166 ? -7.388 -4.164 4.753 1.00 97.81 166 VAL A CA 1
ATOM 1341 C C . VAL A 1 166 ? -6.918 -2.712 4.809 1.00 97.81 166 VAL A C 1
ATOM 1343 O O . VAL A 1 166 ? -5.725 -2.430 4.961 1.00 97.81 166 VAL A O 1
ATOM 1346 N N . ASP A 1 167 ? -7.867 -1.784 4.717 1.00 97.75 167 ASP A N 1
ATOM 1347 C CA . ASP A 1 167 ? -7.637 -0.359 4.928 1.00 97.75 167 ASP A CA 1
ATOM 1348 C C . ASP A 1 167 ? -7.782 -0.003 6.409 1.00 97.75 167 ASP A C 1
ATOM 1350 O O . ASP A 1 167 ? -8.882 0.024 6.966 1.00 97.75 167 ASP A O 1
ATOM 1354 N N . MET A 1 168 ? -6.665 0.330 7.048 1.00 97.56 168 MET A N 1
ATOM 1355 C CA . MET A 1 168 ? -6.652 0.717 8.455 1.00 97.56 168 MET A CA 1
ATOM 1356 C C . MET A 1 168 ? -7.375 2.040 8.735 1.00 97.56 168 MET A C 1
ATOM 1358 O O . MET A 1 168 ? -7.768 2.264 9.875 1.00 97.56 168 MET A O 1
ATOM 1362 N N . SER A 1 169 ? -7.591 2.899 7.733 1.00 96.06 169 SER A N 1
ATOM 1363 C CA . SER A 1 169 ? -8.408 4.104 7.914 1.00 96.06 169 SER A CA 1
ATOM 1364 C C . SER A 1 169 ? -9.894 3.771 8.068 1.00 96.06 169 SER A C 1
ATOM 1366 O O . SER A 1 169 ? -10.569 4.371 8.903 1.00 96.06 169 SER A O 1
ATOM 1368 N N . ILE A 1 170 ? -10.377 2.752 7.352 1.00 96.31 170 ILE A N 1
ATOM 1369 C CA . ILE A 1 170 ? -11.738 2.223 7.505 1.00 96.31 170 ILE A CA 1
ATOM 1370 C C . ILE A 1 170 ? -11.859 1.452 8.817 1.00 96.31 170 ILE A C 1
ATOM 1372 O O . ILE A 1 170 ? -12.862 1.598 9.504 1.00 96.31 170 ILE A O 1
ATOM 1376 N N . VAL A 1 171 ? -10.827 0.703 9.225 1.00 96.94 171 VAL A N 1
ATOM 1377 C CA . VAL A 1 171 ? -10.802 0.068 10.558 1.00 96.94 171 VAL A CA 1
ATOM 1378 C C . VAL A 1 171 ? -10.954 1.108 11.669 1.00 96.94 171 VAL A C 1
ATOM 1380 O O . VAL A 1 171 ? -11.722 0.899 12.602 1.00 96.94 171 VAL A O 1
ATOM 1383 N N . THR A 1 172 ? -10.261 2.246 11.585 1.00 95.12 172 THR A N 1
ATOM 1384 C CA . THR A 1 172 ? -10.462 3.326 12.560 1.00 95.12 172 THR A CA 1
ATOM 1385 C C . THR A 1 172 ? -11.889 3.873 12.503 1.00 95.12 172 THR A C 1
ATOM 1387 O O . THR A 1 172 ? -12.495 4.091 13.550 1.00 95.12 172 THR A O 1
ATOM 1390 N N . TRP A 1 173 ? -12.433 4.084 11.301 1.00 94.50 173 TRP A N 1
ATOM 1391 C CA . TRP A 1 173 ? -13.781 4.624 11.129 1.00 94.50 173 TRP A CA 1
ATOM 1392 C C . TRP A 1 173 ? -14.868 3.680 11.657 1.00 94.50 173 TRP A C 1
ATOM 1394 O O . TRP A 1 173 ? -15.730 4.134 12.396 1.00 94.50 173 TRP A O 1
ATOM 1404 N N . ILE A 1 174 ? -14.813 2.379 11.356 1.00 95.12 174 ILE A N 1
ATOM 1405 C CA . ILE A 1 174 ? -15.835 1.412 11.793 1.00 95.12 174 ILE A CA 1
ATOM 1406 C C . ILE A 1 174 ? -15.835 1.224 13.315 1.00 95.12 174 ILE A C 1
ATOM 1408 O O . ILE A 1 174 ? -16.883 0.985 13.906 1.00 95.12 174 ILE A O 1
ATOM 1412 N N . LEU A 1 175 ? -14.671 1.370 13.958 1.00 95.25 175 LEU A N 1
ATOM 1413 C CA . LEU A 1 175 ? -14.550 1.320 15.414 1.00 95.25 175 LEU A CA 1
ATOM 1414 C C . LEU A 1 175 ? -15.085 2.590 16.094 1.00 95.25 175 LEU A C 1
ATOM 1416 O O . LEU A 1 175 ? -15.602 2.507 17.205 1.00 95.25 175 LEU A O 1
ATOM 1420 N N . TRP A 1 176 ? -14.962 3.758 15.451 1.00 93.81 176 TRP A N 1
ATOM 1421 C CA . TRP A 1 176 ? -15.358 5.051 16.028 1.00 93.81 176 TRP A CA 1
ATOM 1422 C C . TRP A 1 176 ? -15.956 6.019 14.988 1.00 93.81 176 TRP A C 1
ATOM 1424 O O . TRP A 1 176 ? -15.385 7.090 14.741 1.00 93.81 176 TRP A O 1
ATOM 1434 N N . PRO A 1 177 ? -17.125 5.708 14.400 1.00 93.12 177 PRO A N 1
ATOM 1435 C CA . PRO A 1 177 ? -17.679 6.495 13.295 1.00 93.12 177 PRO A CA 1
ATOM 1436 C C . PRO A 1 177 ? -18.033 7.926 13.719 1.00 93.12 177 PRO A C 1
ATOM 1438 O O . PRO A 1 177 ? -17.774 8.876 12.980 1.00 93.12 177 PRO A O 1
ATOM 1441 N N . ASP A 1 178 ? -18.543 8.108 14.941 1.00 91.19 178 ASP A N 1
ATOM 1442 C CA . ASP A 1 178 ? -18.901 9.424 15.482 1.00 91.19 178 ASP A CA 1
ATOM 1443 C C . ASP A 1 178 ? -17.696 10.341 15.703 1.00 91.19 178 ASP A C 1
ATOM 1445 O O . ASP A 1 178 ? -17.810 11.560 15.566 1.00 91.19 178 ASP A O 1
ATOM 1449 N N . GLU A 1 179 ? -16.535 9.776 16.033 1.00 88.38 179 GLU A N 1
ATOM 1450 C CA . GLU A 1 179 ? -15.313 10.554 16.236 1.00 88.38 179 GLU A CA 1
ATOM 1451 C C . GLU A 1 179 ? -14.670 10.960 14.904 1.00 88.38 179 GLU A C 1
ATOM 1453 O O . GLU A 1 179 ? -14.040 12.018 14.815 1.00 88.38 179 GLU A O 1
ATOM 1458 N N . GLU A 1 180 ? -14.833 10.134 13.866 1.00 85.00 180 GLU A N 1
ATOM 1459 C CA . GLU A 1 180 ? -14.192 10.329 12.564 1.00 85.00 180 GLU A CA 1
ATOM 1460 C C . GLU A 1 180 ? -15.103 10.981 11.508 1.00 85.00 180 GLU A C 1
ATOM 1462 O O . GLU A 1 180 ? -14.617 11.398 10.459 1.00 85.00 180 GLU A O 1
ATOM 1467 N N . ARG A 1 181 ? -16.398 11.182 11.787 1.00 77.81 181 ARG A N 1
ATOM 1468 C CA . ARG A 1 181 ? -17.400 11.738 10.848 1.00 77.81 181 ARG A CA 1
ATOM 1469 C C . ARG A 1 181 ? -17.052 13.073 10.172 1.00 77.81 181 ARG A C 1
ATOM 1471 O O . ARG A 1 181 ? -17.639 13.413 9.149 1.00 77.81 181 ARG A O 1
ATOM 1478 N N . HIS A 1 182 ? -16.173 13.883 10.764 1.00 75.44 182 HIS A N 1
ATOM 1479 C CA . HIS A 1 182 ? -15.742 15.189 10.226 1.00 75.44 182 HIS A CA 1
ATOM 1480 C C . HIS A 1 182 ? -14.219 15.262 10.043 1.00 75.44 182 HIS A C 1
ATOM 1482 O O . HIS A 1 182 ? -13.644 16.337 9.878 1.00 75.44 182 HIS A O 1
ATOM 1488 N N . SER A 1 183 ? -13.552 14.114 10.137 1.00 70.50 183 SER A N 1
ATOM 1489 C CA . SER A 1 183 ? -12.105 13.977 10.143 1.00 70.50 183 SER A CA 1
ATOM 1490 C C . SER A 1 183 ? -11.665 13.433 8.790 1.00 70.50 183 SER A C 1
ATOM 1492 O O . SER A 1 183 ? -12.138 12.394 8.339 1.00 70.50 183 SER A O 1
ATOM 1494 N N . ASN A 1 184 ? -10.732 14.120 8.133 1.00 79.94 184 ASN A N 1
ATOM 1495 C CA . ASN A 1 184 ? -10.041 13.518 6.999 1.00 79.94 184 ASN A CA 1
ATOM 1496 C C . ASN A 1 184 ? -9.086 12.432 7.522 1.00 79.94 184 ASN A C 1
ATOM 1498 O O . ASN A 1 184 ? -8.364 12.707 8.489 1.00 79.94 184 ASN A O 1
ATOM 1502 N N . PRO A 1 185 ? -9.009 11.245 6.885 1.00 81.88 185 PRO A N 1
ATOM 1503 C CA . PRO A 1 185 ? -8.111 10.175 7.308 1.00 81.88 185 PRO A CA 1
ATOM 1504 C C . PRO A 1 185 ? -6.664 10.655 7.477 1.00 81.88 185 PRO A C 1
ATOM 1506 O O . PRO A 1 185 ? -5.967 10.945 6.503 1.00 81.88 185 PRO A O 1
ATOM 1509 N N . ASN A 1 186 ? -6.188 10.718 8.722 1.00 91.12 186 ASN A N 1
ATOM 1510 C CA . ASN A 1 186 ? -4.840 11.174 9.049 1.00 91.12 186 ASN A CA 1
ATOM 1511 C C . ASN A 1 186 ? -4.148 10.202 10.007 1.00 91.12 186 ASN A C 1
ATOM 1513 O O . ASN A 1 186 ? -4.398 10.192 11.211 1.00 91.12 186 ASN A O 1
ATOM 1517 N N . ILE A 1 187 ? -3.217 9.425 9.463 1.00 93.88 187 ILE A N 1
ATOM 1518 C CA . ILE A 1 187 ? -2.492 8.405 10.217 1.00 93.88 187 ILE A CA 1
ATOM 1519 C C . ILE A 1 187 ? -1.655 8.976 11.371 1.00 93.88 187 ILE A C 1
ATOM 1521 O O . ILE A 1 187 ? -1.587 8.359 12.428 1.00 93.88 187 ILE A O 1
ATOM 1525 N N . ASP A 1 188 ? -1.055 10.164 11.222 1.00 92.00 188 ASP A N 1
ATOM 1526 C CA . ASP A 1 188 ? -0.246 10.779 12.284 1.00 92.00 188 ASP A CA 1
ATOM 1527 C C . ASP A 1 188 ? -1.121 11.182 13.487 1.00 92.00 188 ASP A C 1
ATOM 1529 O O . ASP A 1 188 ? -0.678 11.094 14.635 1.00 92.00 188 ASP A O 1
ATOM 1533 N N . LYS A 1 189 ? -2.365 11.616 13.231 1.00 92.62 189 LYS A N 1
ATOM 1534 C CA . LYS A 1 189 ? -3.362 11.911 14.271 1.00 92.62 189 LYS A CA 1
ATOM 1535 C C . LYS A 1 189 ? -3.796 10.626 14.976 1.00 92.62 189 LYS A C 1
ATOM 1537 O O . LYS A 1 189 ? -3.742 10.571 16.203 1.00 92.62 189 LYS A O 1
ATOM 1542 N N . GLU A 1 190 ? -4.144 9.588 14.219 1.00 94.38 190 GLU A N 1
ATOM 1543 C CA . GLU A 1 190 ? -4.626 8.331 14.798 1.00 94.38 190 GLU A CA 1
ATOM 1544 C C . GLU A 1 190 ? -3.545 7.588 15.577 1.00 94.38 190 GLU A C 1
ATOM 1546 O O . GLU A 1 190 ? -3.806 7.083 16.663 1.00 94.38 190 GLU A O 1
ATOM 1551 N N . VAL A 1 191 ? -2.297 7.606 15.114 1.00 94.50 191 VAL A N 1
ATOM 1552 C CA . VAL A 1 191 ? -1.160 7.054 15.866 1.00 94.50 191 VAL A CA 1
ATOM 1553 C C . VAL A 1 191 ? -1.025 7.708 17.239 1.00 94.50 191 VAL A C 1
ATOM 1555 O O . VAL A 1 191 ? -0.821 7.008 18.224 1.00 94.50 191 VAL A O 1
ATOM 1558 N N . LYS A 1 192 ? -1.161 9.036 17.329 1.00 93.69 192 LYS A N 1
ATOM 1559 C CA . LYS A 1 192 ? -1.075 9.759 18.610 1.00 93.69 192 LYS A CA 1
ATOM 1560 C C . LYS A 1 192 ? -2.281 9.514 19.512 1.00 93.69 192 LYS A C 1
ATOM 1562 O O . LYS A 1 192 ? -2.138 9.542 20.726 1.00 93.69 192 LYS A O 1
ATOM 1567 N N . LYS A 1 193 ? -3.460 9.341 18.916 1.00 93.56 193 LYS A N 1
ATOM 1568 C CA . LYS A 1 193 ? -4.727 9.179 19.634 1.00 93.56 193 LYS A CA 1
ATOM 1569 C C . LYS A 1 193 ? -4.917 7.756 20.160 1.00 93.56 193 LYS A C 1
ATOM 1571 O O . LYS A 1 193 ? -5.448 7.581 21.250 1.00 93.56 193 LYS A O 1
ATOM 1576 N N . ARG A 1 194 ? -4.528 6.749 19.373 1.00 93.94 194 ARG A N 1
ATOM 1577 C CA . ARG A 1 194 ? -4.878 5.337 19.603 1.00 93.94 194 ARG A CA 1
ATOM 1578 C C . ARG A 1 194 ? -3.748 4.507 20.212 1.00 93.94 194 ARG A C 1
ATOM 1580 O O . ARG A 1 194 ? -4.019 3.436 20.746 1.00 93.94 194 ARG A O 1
ATOM 1587 N N . LEU A 1 195 ? -2.496 4.954 20.116 1.00 95.44 195 LEU A N 1
ATOM 1588 C CA . LEU A 1 195 ? -1.340 4.239 20.666 1.00 95.44 195 LEU A CA 1
ATOM 1589 C C . LEU A 1 195 ? -0.809 4.926 21.926 1.00 95.44 195 LEU A C 1
ATOM 1591 O O . LEU A 1 195 ? -1.018 6.121 22.128 1.00 95.44 195 LEU A O 1
ATOM 1595 N N . SER A 1 196 ? -0.058 4.182 22.745 1.00 95.44 196 SER A N 1
ATOM 1596 C CA . SER A 1 196 ? 0.723 4.801 23.821 1.00 95.44 196 SER A CA 1
ATOM 1597 C C . SER A 1 196 ? 1.790 5.743 23.236 1.00 95.44 196 SER A C 1
ATOM 1599 O O . SER A 1 196 ? 2.244 5.520 22.103 1.00 95.44 196 SER A O 1
ATOM 1601 N N . PRO A 1 197 ? 2.239 6.768 23.985 1.00 94.31 197 PRO A N 1
ATOM 1602 C CA . PRO A 1 197 ? 3.294 7.674 23.533 1.00 94.31 197 PRO A CA 1
ATOM 1603 C C . PRO A 1 197 ? 4.552 6.935 23.057 1.00 94.31 197 PRO A C 1
ATOM 1605 O O . PRO A 1 197 ? 5.085 7.232 21.988 1.00 94.31 197 PRO A O 1
ATOM 1608 N N . GLU A 1 198 ? 4.976 5.901 23.784 1.00 94.19 198 GLU A N 1
ATOM 1609 C CA . GLU A 1 198 ? 6.163 5.104 23.466 1.00 94.19 198 GLU A CA 1
ATOM 1610 C C . GLU A 1 198 ? 5.984 4.323 22.160 1.00 94.19 198 GLU A C 1
ATOM 1612 O O . GLU A 1 198 ? 6.892 4.280 21.325 1.00 94.19 198 GLU A O 1
ATOM 1617 N N . ALA A 1 199 ? 4.807 3.723 21.955 1.00 92.31 199 ALA A N 1
ATOM 1618 C CA . ALA A 1 199 ? 4.483 2.983 20.740 1.00 92.31 199 ALA A CA 1
ATOM 1619 C C . ALA A 1 199 ? 4.392 3.915 19.518 1.00 92.31 199 ALA A C 1
ATOM 1621 O O . ALA A 1 199 ? 4.92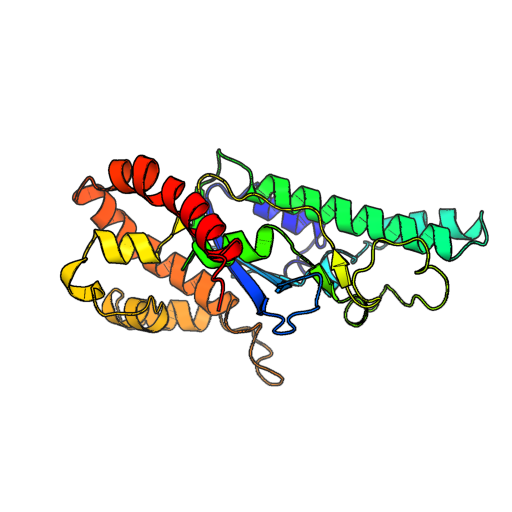7 3.597 18.450 1.00 92.31 199 ALA A O 1
ATOM 1622 N N . ALA A 1 200 ? 3.785 5.093 19.682 1.00 92.06 200 ALA A N 1
ATOM 1623 C CA . ALA A 1 200 ? 3.716 6.123 18.651 1.00 92.06 200 ALA A CA 1
ATOM 1624 C C . ALA A 1 200 ? 5.115 6.632 18.259 1.00 92.06 200 ALA A C 1
ATOM 1626 O O . ALA A 1 200 ? 5.453 6.724 17.074 1.00 92.06 200 ALA A O 1
ATOM 1627 N N . GLU A 1 201 ? 5.969 6.923 19.241 1.00 90.25 201 GLU A N 1
ATOM 1628 C CA . GLU A 1 201 ? 7.356 7.326 19.009 1.00 90.25 201 GLU A CA 1
ATOM 1629 C C . GLU A 1 201 ? 8.189 6.221 18.357 1.00 90.25 201 GLU A C 1
ATOM 1631 O O . GLU A 1 201 ? 8.990 6.497 17.457 1.00 90.25 201 GLU A O 1
ATOM 1636 N N . ALA A 1 202 ? 8.007 4.966 18.774 1.00 89.50 202 ALA A N 1
ATOM 1637 C CA . ALA A 1 202 ? 8.670 3.820 18.166 1.00 89.50 202 ALA A CA 1
ATOM 1638 C C . ALA A 1 202 ? 8.293 3.687 16.685 1.00 89.50 202 ALA A C 1
ATOM 1640 O O . ALA A 1 202 ? 9.191 3.652 15.843 1.00 89.50 202 ALA A O 1
ATOM 1641 N N . ALA A 1 203 ? 7.000 3.727 16.345 1.00 88.31 203 ALA A N 1
ATOM 1642 C CA . ALA A 1 203 ? 6.532 3.679 14.959 1.00 88.31 203 ALA A CA 1
ATOM 1643 C C . ALA A 1 203 ? 7.108 4.832 14.116 1.00 88.31 203 ALA A C 1
ATOM 1645 O O . ALA A 1 203 ? 7.619 4.622 13.011 1.00 88.31 203 ALA A O 1
ATOM 1646 N N . ASN A 1 204 ? 7.125 6.045 14.680 1.00 86.31 204 ASN A N 1
ATOM 1647 C CA . ASN A 1 204 ? 7.703 7.224 14.038 1.00 86.31 204 ASN A CA 1
ATOM 1648 C C . ASN A 1 204 ? 9.210 7.100 13.794 1.00 86.31 204 ASN A C 1
ATOM 1650 O O . ASN A 1 204 ? 9.707 7.645 12.806 1.00 86.31 204 ASN A O 1
ATOM 1654 N N . ARG A 1 205 ? 9.945 6.414 14.679 1.00 84.75 205 ARG A N 1
ATOM 1655 C CA . ARG A 1 205 ? 11.381 6.141 14.526 1.00 84.75 205 ARG A CA 1
ATOM 1656 C C . ARG A 1 205 ? 11.653 5.000 13.552 1.00 84.75 205 ARG A C 1
ATOM 1658 O O . ARG A 1 205 ? 12.586 5.120 12.766 1.00 84.75 205 ARG A O 1
ATOM 1665 N N . SER A 1 206 ? 10.844 3.941 13.546 1.00 81.00 206 SER A N 1
ATOM 1666 C CA . SER A 1 206 ? 11.018 2.785 12.651 1.00 81.00 206 SER A CA 1
ATOM 1667 C C . SER A 1 206 ? 10.948 3.157 11.169 1.00 81.00 206 SER A C 1
ATOM 1669 O O . SER A 1 206 ? 11.626 2.542 10.352 1.00 81.00 206 SER A O 1
ATOM 1671 N N . GLY A 1 207 ? 10.175 4.189 10.822 1.00 68.75 207 GLY A N 1
ATOM 1672 C CA . GLY A 1 207 ? 10.121 4.729 9.463 1.00 68.75 207 GLY A CA 1
ATOM 1673 C C . GLY A 1 207 ? 11.272 5.670 9.083 1.00 68.75 207 GLY A C 1
ATOM 1674 O O . GLY A 1 207 ? 11.329 6.116 7.935 1.00 68.75 207 GLY A O 1
ATOM 1675 N N . ARG A 1 208 ? 12.178 6.017 10.013 1.00 69.56 208 ARG A N 1
ATOM 1676 C CA . ARG A 1 208 ? 13.305 6.926 9.748 1.00 69.56 208 ARG A CA 1
ATOM 1677 C C . ARG A 1 208 ? 14.468 6.167 9.117 1.00 69.56 208 ARG A C 1
ATOM 1679 O O . ARG A 1 208 ? 15.074 5.295 9.728 1.00 69.56 208 ARG A O 1
ATOM 1686 N N . TRP A 1 209 ? 14.830 6.555 7.900 1.00 63.03 209 TRP A N 1
ATOM 1687 C CA . TRP A 1 209 ? 16.066 6.107 7.262 1.00 63.03 209 TRP A CA 1
ATOM 1688 C C . TRP A 1 209 ? 17.285 6.877 7.789 1.00 63.03 209 TRP A C 1
ATOM 1690 O O . TRP A 1 209 ? 17.203 8.084 7.994 1.00 63.03 209 TRP A O 1
ATOM 1700 N N . ARG A 1 210 ? 18.433 6.202 7.964 1.00 49.38 210 ARG A N 1
ATOM 1701 C CA . ARG A 1 210 ? 19.666 6.791 8.539 1.00 49.38 210 ARG A CA 1
ATOM 1702 C C . ARG A 1 210 ? 20.242 7.988 7.751 1.00 49.38 210 ARG A C 1
ATOM 1704 O O . ARG A 1 210 ? 20.943 8.797 8.341 1.00 49.38 210 ARG A O 1
ATOM 1711 N N . ASN A 1 211 ? 19.906 8.164 6.469 1.00 47.62 211 ASN A N 1
ATOM 1712 C CA . ASN A 1 211 ? 20.457 9.227 5.608 1.00 47.62 211 ASN A CA 1
ATOM 1713 C C . ASN A 1 211 ? 19.493 10.417 5.411 1.00 47.62 211 ASN A C 1
ATOM 1715 O O . ASN A 1 211 ? 19.242 10.845 4.288 1.00 47.62 211 ASN A O 1
ATOM 1719 N N . GLN A 1 212 ? 18.950 10.964 6.502 1.00 49.81 212 GLN A N 1
ATOM 1720 C CA . GLN A 1 212 ? 17.981 12.078 6.504 1.00 49.81 212 GLN A CA 1
ATOM 1721 C C . GLN A 1 212 ? 18.535 13.455 6.074 1.00 49.81 212 GLN A C 1
ATOM 1723 O O . GLN A 1 212 ? 17.787 14.427 6.053 1.00 49.81 212 GLN A O 1
ATOM 1728 N N . ILE A 1 213 ? 19.817 13.565 5.707 1.00 39.53 213 ILE A N 1
ATOM 1729 C CA . ILE A 1 213 ? 20.475 14.863 5.460 1.00 39.53 213 ILE A CA 1
ATOM 1730 C C . ILE A 1 213 ? 20.158 15.450 4.069 1.00 39.53 213 ILE A C 1
ATOM 1732 O O . ILE A 1 213 ? 20.356 16.642 3.847 1.00 39.53 213 ILE A O 1
ATOM 1736 N N . ARG A 1 214 ? 19.606 14.683 3.115 1.00 41.81 214 ARG A N 1
ATOM 1737 C CA . ARG A 1 214 ? 19.206 15.231 1.804 1.00 41.81 214 ARG A CA 1
ATOM 1738 C C . ARG A 1 214 ? 17.872 14.658 1.328 1.00 41.81 214 ARG A C 1
ATOM 1740 O O . ARG A 1 214 ? 17.818 13.526 0.867 1.00 41.81 214 ARG A O 1
ATOM 1747 N N . ARG A 1 215 ? 16.846 15.519 1.362 1.00 41.69 215 ARG A N 1
ATOM 1748 C CA . ARG A 1 215 ? 15.462 15.332 0.885 1.00 41.69 215 ARG A CA 1
ATOM 1749 C C . ARG A 1 215 ? 14.643 14.328 1.706 1.00 41.69 215 ARG A C 1
ATOM 1751 O O . ARG A 1 215 ? 15.073 13.219 1.992 1.00 41.69 215 ARG A O 1
ATOM 1758 N N . VAL A 1 216 ? 13.448 14.780 2.088 1.00 43.44 216 VAL A N 1
ATOM 1759 C CA . VAL A 1 216 ? 12.391 14.039 2.790 1.00 43.44 216 VAL A CA 1
ATOM 1760 C C . VAL A 1 216 ? 12.381 12.582 2.333 1.00 43.44 216 VAL A C 1
ATOM 1762 O O . VAL A 1 216 ? 12.223 12.315 1.143 1.00 43.44 216 VAL A O 1
ATOM 1765 N N . ALA A 1 217 ? 12.587 11.651 3.266 1.00 51.28 217 ALA A N 1
ATOM 1766 C CA . ALA A 1 217 ? 12.545 10.221 2.989 1.00 51.28 217 ALA A CA 1
ATOM 1767 C C . ALA A 1 217 ? 11.238 9.889 2.249 1.00 51.28 217 ALA A C 1
ATOM 1769 O O . ALA A 1 217 ? 10.176 9.985 2.853 1.00 51.28 217 ALA A O 1
ATOM 1770 N N . HIS A 1 218 ? 11.325 9.585 0.950 1.00 60.78 218 HIS A N 1
ATOM 1771 C CA . HIS A 1 218 ? 10.266 9.027 0.098 1.00 60.78 218 HIS A CA 1
ATOM 1772 C C . HIS A 1 218 ? 8.835 9.424 0.501 1.00 60.78 218 HIS A C 1
ATOM 1774 O O . HIS A 1 218 ? 8.110 8.585 1.010 1.00 60.78 218 HIS A O 1
ATOM 1780 N N . ASN A 1 219 ? 8.483 10.714 0.393 1.00 72.81 219 ASN A N 1
ATOM 1781 C CA . ASN A 1 219 ? 7.185 11.321 0.760 1.00 72.81 219 ASN A CA 1
ATOM 1782 C C . ASN A 1 219 ? 6.572 10.934 2.138 1.00 72.81 219 ASN A C 1
ATOM 1784 O O . ASN A 1 219 ? 5.392 11.186 2.385 1.00 72.81 219 ASN A O 1
ATOM 1788 N N . GLY A 1 220 ? 7.343 10.331 3.046 1.00 85.94 220 GLY A N 1
ATOM 1789 C CA . GLY A 1 220 ? 6.863 9.769 4.309 1.00 85.94 220 GLY A CA 1
ATOM 1790 C C . GLY A 1 220 ? 6.312 8.337 4.237 1.00 85.94 220 GLY A C 1
ATOM 1791 O O . GLY A 1 220 ? 5.860 7.845 5.271 1.00 85.94 220 GLY A O 1
ATOM 1792 N N . CYS A 1 221 ? 6.370 7.637 3.096 1.00 91.00 221 CYS A N 1
ATOM 1793 C CA . CYS A 1 221 ? 5.756 6.309 2.934 1.00 91.00 221 CYS A CA 1
ATOM 1794 C C . CYS A 1 221 ? 6.279 5.259 3.925 1.00 91.00 221 CYS A C 1
ATOM 1796 O O . CYS A 1 221 ? 5.498 4.533 4.533 1.00 91.00 221 CYS A O 1
ATOM 1798 N N . CYS A 1 222 ? 7.591 5.228 4.192 1.00 91.38 222 CYS A N 1
ATOM 1799 C CA . CYS A 1 222 ? 8.181 4.305 5.168 1.00 91.38 222 CYS A CA 1
ATOM 1800 C C . CYS A 1 222 ? 7.648 4.541 6.586 1.00 91.38 222 CYS A C 1
ATOM 1802 O O . CYS A 1 222 ? 7.456 3.592 7.346 1.00 91.38 222 CYS A O 1
ATOM 1804 N N . ARG A 1 223 ? 7.406 5.810 6.945 1.00 91.38 223 ARG A N 1
ATOM 1805 C CA . ARG A 1 223 ? 6.787 6.168 8.225 1.00 91.38 223 ARG A CA 1
ATOM 1806 C C . ARG A 1 223 ? 5.350 5.676 8.268 1.00 91.38 223 ARG A C 1
ATOM 1808 O O . ARG A 1 223 ? 4.993 5.020 9.240 1.00 91.38 223 ARG A O 1
ATOM 1815 N N . ARG A 1 224 ? 4.575 5.916 7.209 1.00 94.31 224 ARG A N 1
ATOM 1816 C CA . ARG A 1 224 ? 3.183 5.464 7.134 1.00 94.31 224 ARG A CA 1
ATOM 1817 C C . ARG A 1 224 ? 3.065 3.946 7.208 1.00 94.31 224 ARG A C 1
ATOM 1819 O O . ARG A 1 224 ? 2.320 3.467 8.045 1.00 94.31 224 ARG A O 1
ATOM 1826 N N . ALA A 1 225 ? 3.869 3.180 6.469 1.00 95.50 225 ALA A N 1
ATOM 1827 C CA . ALA A 1 225 ? 3.863 1.715 6.566 1.00 95.50 225 ALA A CA 1
ATOM 1828 C C . ALA A 1 225 ? 4.150 1.216 8.000 1.00 95.50 225 ALA A C 1
ATOM 1830 O O . ALA A 1 225 ? 3.455 0.335 8.510 1.00 95.50 225 ALA A O 1
ATOM 1831 N N . ALA A 1 226 ? 5.127 1.821 8.690 1.00 95.00 226 ALA A N 1
ATOM 1832 C CA . ALA A 1 226 ? 5.432 1.492 10.084 1.00 95.00 226 ALA A CA 1
ATOM 1833 C C . ALA A 1 226 ? 4.284 1.841 11.046 1.00 95.00 226 ALA A C 1
ATOM 1835 O O . ALA A 1 226 ? 3.993 1.075 11.965 1.00 95.00 226 ALA A O 1
ATOM 1836 N N . GLN A 1 227 ? 3.648 2.992 10.837 1.00 95.69 227 GLN A N 1
ATOM 1837 C CA . GLN A 1 227 ? 2.498 3.454 11.609 1.00 95.69 227 GLN A CA 1
ATOM 1838 C C . GLN A 1 227 ? 1.266 2.575 11.382 1.00 95.69 227 GLN A C 1
ATOM 1840 O O . GLN A 1 227 ? 0.613 2.205 12.352 1.00 95.69 227 GLN A O 1
ATOM 1845 N N . THR A 1 228 ? 0.994 2.173 10.138 1.00 97.62 228 THR A N 1
ATOM 1846 C CA . THR A 1 228 ? -0.090 1.247 9.784 1.00 97.62 228 THR A CA 1
ATOM 1847 C C . THR A 1 228 ? 0.077 -0.069 10.530 1.00 97.62 228 THR A C 1
ATOM 1849 O O . THR A 1 228 ? -0.878 -0.558 11.124 1.00 97.62 228 THR A O 1
ATOM 1852 N N . ARG A 1 229 ? 1.303 -0.609 10.577 1.00 97.06 229 ARG A N 1
ATOM 1853 C CA . ARG A 1 229 ? 1.614 -1.811 11.360 1.00 97.06 229 ARG A CA 1
ATOM 1854 C C . ARG A 1 229 ? 1.308 -1.632 12.844 1.00 97.06 229 ARG A C 1
ATOM 1856 O O . ARG A 1 229 ? 0.639 -2.475 13.431 1.00 97.06 229 ARG A O 1
ATOM 1863 N N . ALA A 1 230 ? 1.776 -0.536 13.439 1.00 96.06 230 ALA A N 1
ATOM 1864 C CA . ALA A 1 230 ? 1.568 -0.266 14.859 1.00 96.06 230 ALA A CA 1
ATOM 1865 C C . ALA A 1 230 ? 0.078 -0.086 15.207 1.00 96.06 230 ALA A C 1
ATOM 1867 O O . ALA A 1 230 ? -0.396 -0.662 16.184 1.00 96.06 230 ALA A O 1
ATOM 1868 N N . LEU A 1 231 ? -0.667 0.653 14.377 1.00 96.81 231 LEU A N 1
ATOM 1869 C CA . LEU A 1 231 ? -2.117 0.805 14.508 1.00 96.81 231 LEU A CA 1
ATOM 1870 C C . LEU A 1 231 ? -2.832 -0.533 14.372 1.00 96.81 231 LEU A C 1
ATOM 1872 O O . LEU A 1 231 ? -3.659 -0.858 15.215 1.00 96.81 231 LEU A O 1
ATOM 1876 N N . CYS A 1 232 ? -2.489 -1.335 13.364 1.00 96.81 232 CYS A N 1
ATOM 1877 C CA . CYS A 1 232 ? -3.079 -2.655 13.189 1.00 96.81 232 CYS A CA 1
ATOM 1878 C C . CYS A 1 232 ? -2.891 -3.515 14.439 1.00 96.81 232 CYS A C 1
ATOM 1880 O O . CYS A 1 232 ? -3.862 -4.063 14.947 1.00 96.81 232 CYS A O 1
ATOM 1882 N N . SER A 1 233 ? -1.681 -3.577 15.003 1.00 94.12 233 SER A N 1
ATOM 1883 C CA . SER A 1 233 ? -1.434 -4.356 16.223 1.00 94.12 233 SER A CA 1
ATOM 1884 C C . SER A 1 233 ? -2.312 -3.937 17.411 1.00 94.12 233 SER A C 1
ATOM 1886 O O . SER A 1 233 ? -2.684 -4.795 18.214 1.00 94.12 233 SER A O 1
ATOM 1888 N N . ALA A 1 234 ? -2.653 -2.650 17.529 1.00 94.56 234 ALA A N 1
ATOM 1889 C CA . ALA A 1 234 ? -3.512 -2.140 18.597 1.00 94.56 234 ALA A CA 1
ATOM 1890 C C . ALA A 1 234 ? -5.008 -2.344 18.307 1.00 94.56 234 ALA A C 1
ATOM 1892 O O . ALA A 1 234 ? -5.746 -2.823 19.165 1.00 94.56 234 ALA A O 1
ATOM 1893 N N . LEU A 1 235 ? -5.449 -2.007 17.094 1.00 96.31 235 LEU A N 1
ATOM 1894 C CA . LEU A 1 235 ? -6.865 -1.963 16.725 1.00 96.31 235 LEU A CA 1
ATOM 1895 C C . LEU A 1 235 ? -7.440 -3.336 16.376 1.00 96.31 235 LEU A C 1
ATOM 1897 O O . LEU A 1 235 ? -8.630 -3.563 16.570 1.00 96.31 235 LEU A O 1
ATOM 1901 N N . TRP A 1 236 ? -6.613 -4.273 15.903 1.00 95.88 236 TRP A N 1
ATOM 1902 C CA . TRP A 1 236 ? -7.088 -5.580 15.441 1.00 95.88 236 TRP A CA 1
ATOM 1903 C C . TRP A 1 236 ? -7.810 -6.370 16.534 1.00 95.88 236 TRP A C 1
ATOM 1905 O O . TRP A 1 236 ? -8.833 -6.997 16.280 1.00 95.88 236 TRP A O 1
ATOM 1915 N N . LYS A 1 237 ? -7.311 -6.305 17.774 1.00 94.81 237 LYS A N 1
ATOM 1916 C CA . LYS A 1 237 ? -7.942 -6.984 18.914 1.00 94.81 237 LYS A CA 1
ATOM 1917 C C . LYS A 1 237 ? -9.330 -6.423 19.218 1.00 94.81 237 LYS A C 1
ATOM 1919 O O . LYS A 1 237 ? -10.221 -7.199 19.535 1.00 94.81 237 LYS A O 1
ATOM 1924 N N . ILE A 1 238 ? -9.493 -5.106 19.086 1.00 96.56 238 ILE A N 1
ATOM 1925 C CA . ILE A 1 238 ? -10.767 -4.411 19.300 1.00 96.56 238 ILE A CA 1
ATOM 1926 C C . ILE A 1 238 ? -11.745 -4.797 18.187 1.00 96.56 238 ILE A C 1
ATOM 1928 O O . ILE A 1 238 ? -12.861 -5.216 18.456 1.00 96.56 238 ILE A O 1
ATOM 1932 N N . LEU A 1 239 ? -11.299 -4.764 16.929 1.00 96.50 239 LEU A N 1
ATOM 1933 C CA . LEU A 1 239 ? -12.116 -5.175 15.786 1.00 96.50 239 LEU A CA 1
ATOM 1934 C C . LEU A 1 239 ? -12.667 -6.604 15.946 1.00 96.50 239 LEU A C 1
ATOM 1936 O O . LEU A 1 239 ? -13.826 -6.865 15.629 1.00 96.50 239 LEU A O 1
ATOM 1940 N N . VAL A 1 240 ? -11.837 -7.524 16.449 1.00 96.19 240 VAL A N 1
ATOM 1941 C CA . VAL A 1 240 ? -12.246 -8.908 16.721 1.00 96.19 240 VAL A CA 1
ATOM 1942 C C . VAL A 1 240 ? -13.212 -8.989 17.906 1.00 96.19 240 VAL A C 1
ATOM 1944 O O . VAL A 1 240 ? -14.198 -9.716 17.808 1.00 96.19 240 VAL A O 1
ATOM 1947 N N . SER A 1 241 ? -12.973 -8.260 19.003 1.00 97.25 241 SER A N 1
ATOM 1948 C CA . SER A 1 241 ? -13.871 -8.289 20.169 1.00 97.25 241 SER A CA 1
ATOM 1949 C C . SER A 1 241 ? -15.252 -7.713 19.868 1.00 97.25 241 SER A C 1
ATOM 1951 O O . SER A 1 241 ? -16.242 -8.243 20.360 1.00 97.25 241 SER A O 1
ATOM 1953 N N . GLU A 1 242 ? -15.316 -6.687 19.018 1.00 96.88 242 GLU A N 1
ATOM 1954 C CA . GLU A 1 242 ? -16.564 -6.074 18.545 1.00 96.88 242 GLU A CA 1
ATOM 1955 C C . GLU A 1 242 ? -17.243 -6.879 17.417 1.00 96.88 242 GLU A C 1
ATOM 1957 O O . GLU A 1 242 ? -18.288 -6.480 16.915 1.00 96.88 242 GLU A O 1
ATOM 1962 N N . GLN A 1 243 ? -16.665 -8.013 16.993 1.00 97.00 243 GLN A N 1
ATOM 1963 C CA . GLN A 1 243 ? -17.193 -8.883 15.926 1.00 97.00 243 GLN A CA 1
ATOM 1964 C C . GLN A 1 243 ? -17.384 -8.175 14.570 1.00 97.00 243 GLN A C 1
ATOM 1966 O O . GLN A 1 243 ? -18.201 -8.576 13.745 1.00 97.00 243 GLN A O 1
ATOM 1971 N N . LEU A 1 244 ? -16.577 -7.149 14.291 1.00 97.12 244 LEU A N 1
ATOM 1972 C CA . LEU A 1 244 ? -16.695 -6.323 13.082 1.00 97.12 244 LEU A CA 1
ATOM 1973 C C . LEU A 1 244 ? -15.909 -6.868 11.881 1.00 97.12 244 LEU A C 1
ATOM 1975 O O . LEU A 1 244 ? -15.968 -6.307 10.787 1.00 97.12 244 LEU A O 1
ATOM 1979 N N . LEU A 1 245 ? -15.149 -7.952 12.064 1.00 95.62 245 LEU A N 1
ATOM 1980 C CA . LEU A 1 245 ? -14.250 -8.477 11.035 1.00 95.62 245 LEU A CA 1
ATOM 1981 C C . LEU A 1 245 ? -14.998 -8.952 9.779 1.00 95.62 245 LEU A C 1
ATOM 1983 O O . LEU A 1 245 ? -14.521 -8.727 8.666 1.00 95.62 245 LEU A O 1
ATOM 1987 N N . GLU A 1 246 ? -16.159 -9.589 9.941 1.00 95.38 246 GLU A N 1
ATOM 1988 C CA . GLU A 1 246 ? -16.965 -10.061 8.810 1.00 95.38 246 GLU A CA 1
ATOM 1989 C C . GLU A 1 246 ? -17.487 -8.883 7.983 1.00 95.38 246 GLU A C 1
ATOM 1991 O O . GLU A 1 246 ? -17.235 -8.831 6.780 1.00 95.38 246 GLU A O 1
ATOM 1996 N N . ALA A 1 247 ? -18.111 -7.892 8.626 1.00 95.94 247 ALA A N 1
ATOM 1997 C CA . ALA A 1 247 ? -18.593 -6.683 7.959 1.00 95.94 247 ALA A CA 1
ATOM 1998 C C . ALA A 1 247 ? -17.453 -5.937 7.245 1.00 95.94 247 ALA A C 1
ATOM 2000 O O . ALA A 1 247 ? -17.572 -5.580 6.073 1.00 95.94 247 ALA A O 1
ATOM 2001 N N . LEU A 1 248 ? -16.304 -5.783 7.911 1.00 96.75 248 LEU A N 1
ATOM 2002 C CA . LEU A 1 248 ? -15.132 -5.152 7.314 1.00 96.75 248 LEU A CA 1
ATOM 2003 C C . LEU A 1 248 ? -14.672 -5.891 6.048 1.00 96.75 248 LEU A C 1
ATOM 2005 O O . LEU A 1 248 ? -14.441 -5.272 5.014 1.00 96.75 248 LEU A O 1
ATOM 2009 N N . THR A 1 249 ? -14.501 -7.210 6.124 1.00 94.25 249 THR A N 1
ATOM 2010 C CA . THR A 1 249 ? -13.847 -7.984 5.055 1.00 94.25 249 THR A CA 1
ATOM 2011 C C . THR A 1 249 ? -14.774 -8.347 3.901 1.00 94.25 249 THR A C 1
ATOM 2013 O O . THR A 1 249 ? -14.303 -8.435 2.768 1.00 94.25 249 THR A O 1
ATOM 2016 N N . THR A 1 250 ? -16.068 -8.536 4.161 1.00 95.06 250 THR A N 1
ATOM 2017 C CA . THR A 1 250 ? -17.046 -8.981 3.154 1.00 95.06 250 THR A CA 1
ATOM 2018 C C . THR A 1 250 ? -17.841 -7.836 2.533 1.00 95.06 250 THR A C 1
ATOM 2020 O O . THR A 1 250 ? -18.330 -7.990 1.416 1.00 95.06 250 THR A O 1
ATOM 2023 N N . ILE A 1 251 ? -17.935 -6.684 3.211 1.00 94.50 251 ILE A N 1
ATOM 2024 C CA . ILE A 1 251 ? -18.707 -5.524 2.746 1.00 94.50 251 ILE A CA 1
ATOM 2025 C C . ILE A 1 251 ? -17.774 -4.347 2.462 1.00 94.50 251 ILE A C 1
ATOM 2027 O O . ILE A 1 251 ? -17.645 -3.928 1.312 1.00 94.50 251 ILE A O 1
ATOM 2031 N N . GLU A 1 252 ? -17.077 -3.840 3.481 1.00 96.19 252 GLU A N 1
ATOM 2032 C CA . GLU A 1 252 ? -16.330 -2.582 3.356 1.00 96.19 252 GLU A CA 1
ATOM 2033 C C . GLU A 1 252 ? -15.119 -2.698 2.418 1.00 96.19 252 GLU A C 1
ATOM 2035 O O . GLU A 1 252 ? -14.947 -1.873 1.521 1.00 96.19 252 GLU A O 1
ATOM 2040 N N . MET A 1 253 ? -14.275 -3.729 2.569 1.00 96.00 253 MET A N 1
ATOM 2041 C CA . MET A 1 253 ? -13.064 -3.870 1.743 1.00 96.00 253 MET A CA 1
ATOM 2042 C C . MET A 1 253 ? -13.360 -4.032 0.241 1.00 96.00 253 MET A C 1
ATOM 2044 O O . MET A 1 253 ? -12.706 -3.352 -0.556 1.00 96.00 253 MET A O 1
ATOM 2048 N N . PRO A 1 254 ? -14.340 -4.853 -0.191 1.00 94.50 254 PRO A N 1
ATOM 2049 C CA . PRO A 1 254 ? -14.738 -4.910 -1.597 1.00 94.50 254 PRO A CA 1
ATOM 2050 C C . PRO A 1 254 ? -15.219 -3.566 -2.160 1.00 94.50 254 PRO A C 1
ATOM 2052 O O . PRO A 1 254 ? -14.891 -3.237 -3.305 1.00 94.50 254 PRO A O 1
ATOM 2055 N N . LEU A 1 255 ? -15.938 -2.763 -1.365 1.00 96.06 255 LEU A N 1
ATOM 2056 C CA . LEU A 1 255 ? -16.438 -1.452 -1.795 1.00 96.06 255 LEU A CA 1
ATOM 2057 C C . LEU A 1 255 ? -15.311 -0.459 -2.091 1.00 96.06 255 LEU A C 1
ATOM 2059 O O . LEU A 1 255 ? -15.463 0.370 -2.987 1.00 96.06 255 LEU A O 1
ATOM 2063 N N . VAL A 1 256 ? -14.158 -0.559 -1.422 1.00 95.69 256 VAL A N 1
ATOM 2064 C CA . VAL A 1 256 ? -13.023 0.350 -1.667 1.00 95.69 256 VAL A CA 1
ATOM 2065 C C . VAL A 1 256 ? -12.560 0.310 -3.124 1.00 95.69 256 VAL A C 1
ATOM 2067 O O . VAL A 1 256 ? -12.258 1.358 -3.693 1.00 95.69 256 VAL A O 1
ATOM 2070 N N . ASN A 1 257 ? -12.543 -0.871 -3.752 1.00 91.94 257 ASN A N 1
ATOM 2071 C CA . ASN A 1 257 ? -12.194 -1.006 -5.169 1.00 91.94 257 ASN A CA 1
ATOM 2072 C C . ASN A 1 257 ? -13.210 -0.293 -6.072 1.00 91.94 257 ASN A C 1
ATOM 2074 O O . ASN A 1 257 ? -12.820 0.416 -6.996 1.00 91.94 257 ASN A O 1
ATOM 2078 N N . VAL A 1 258 ? -14.505 -0.442 -5.783 1.00 93.94 258 VAL A N 1
ATOM 2079 C CA . VAL A 1 258 ? -15.575 0.225 -6.540 1.00 93.94 258 VAL A CA 1
ATOM 2080 C C . VAL A 1 258 ? -15.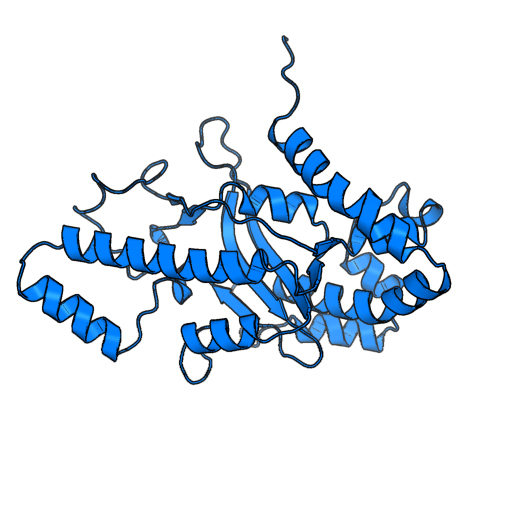468 1.743 -6.394 1.00 93.94 258 VAL A C 1
ATOM 2082 O O . VAL A 1 258 ? -15.518 2.465 -7.385 1.00 93.94 258 VAL A O 1
ATOM 2085 N N . LEU A 1 259 ? -15.246 2.237 -5.173 1.00 94.44 259 LEU A N 1
ATOM 2086 C CA . LEU A 1 259 ? -15.099 3.667 -4.897 1.00 94.44 259 LEU A CA 1
ATOM 2087 C C . LEU A 1 259 ? -13.834 4.261 -5.528 1.00 94.44 259 LEU A C 1
ATOM 2089 O O . LEU A 1 259 ? -13.864 5.398 -6.000 1.00 94.44 259 LEU A O 1
ATOM 2093 N N . ALA A 1 260 ? -12.733 3.506 -5.557 1.00 92.88 260 ALA A N 1
ATOM 2094 C CA . ALA A 1 260 ? -11.515 3.904 -6.259 1.00 92.88 260 ALA A CA 1
ATOM 2095 C C . ALA A 1 260 ? -11.782 4.123 -7.754 1.00 92.88 260 ALA A C 1
ATOM 2097 O O . ALA A 1 260 ? -11.269 5.086 -8.328 1.00 92.88 260 ALA A O 1
ATOM 2098 N N . ASP A 1 261 ? -12.615 3.267 -8.347 1.00 90.50 261 ASP A N 1
ATOM 2099 C CA . ASP A 1 261 ? -12.973 3.309 -9.764 1.00 90.50 261 ASP A CA 1
ATOM 2100 C C . ASP A 1 261 ? -13.914 4.456 -10.065 1.00 90.50 261 ASP A C 1
ATOM 2102 O O . ASP A 1 261 ? -13.633 5.252 -10.953 1.00 90.50 261 ASP A O 1
ATOM 2106 N N . MET A 1 262 ? -14.975 4.603 -9.278 1.00 92.25 262 MET A N 1
ATOM 2107 C CA . MET A 1 262 ? -15.906 5.720 -9.419 1.00 92.25 262 MET A CA 1
ATOM 2108 C C . MET A 1 262 ? -15.185 7.073 -9.350 1.00 92.25 262 MET A C 1
ATOM 2110 O O . MET A 1 262 ? -15.454 7.954 -10.161 1.00 92.25 262 MET A O 1
ATOM 2114 N N . GLU A 1 263 ? -14.232 7.238 -8.426 1.00 90.00 263 GLU A N 1
ATOM 2115 C CA . GLU A 1 263 ? -13.456 8.479 -8.311 1.00 90.00 263 GLU A CA 1
ATOM 2116 C C . GLU A 1 263 ? -12.488 8.688 -9.484 1.00 90.00 263 GLU A C 1
ATOM 2118 O O . GLU A 1 263 ? -12.303 9.822 -9.921 1.00 90.00 263 GLU A O 1
ATOM 2123 N N . LEU A 1 264 ? -11.882 7.618 -10.011 1.00 84.69 264 LEU A N 1
ATOM 2124 C CA . LEU A 1 264 ? -10.970 7.713 -11.152 1.00 84.69 264 LEU A CA 1
ATOM 2125 C C . LEU A 1 264 ? -11.708 8.054 -12.454 1.00 84.69 264 LEU A C 1
ATOM 2127 O O . LEU A 1 264 ? -11.183 8.802 -13.274 1.00 84.69 264 LEU A O 1
ATOM 2131 N N . TRP A 1 265 ? -12.907 7.502 -12.647 1.00 84.69 265 TRP A N 1
ATOM 2132 C CA . TRP A 1 265 ? -13.731 7.747 -13.834 1.00 84.69 265 TRP A CA 1
ATOM 2133 C C . TRP A 1 265 ? -14.430 9.109 -13.771 1.00 84.69 265 TRP A C 1
ATOM 2135 O O . TRP A 1 265 ? -14.660 9.731 -14.807 1.00 84.69 265 TRP A O 1
ATOM 2145 N N . GLY A 1 266 ? -14.723 9.591 -12.561 1.00 83.88 266 GLY A N 1
ATOM 2146 C CA . GLY A 1 266 ? -15.386 10.867 -12.339 1.00 83.88 266 GLY A CA 1
ATOM 2147 C C . GLY A 1 266 ? -16.825 10.889 -12.858 1.00 83.88 266 GLY A C 1
ATOM 2148 O O . GLY A 1 266 ? -17.443 9.859 -13.125 1.00 83.88 266 GLY A O 1
ATOM 2149 N N . ILE A 1 267 ? -17.373 12.098 -12.979 1.00 84.06 267 ILE A N 1
ATOM 2150 C CA . ILE A 1 267 ? -18.691 12.350 -13.564 1.00 84.06 267 ILE A CA 1
ATOM 2151 C C . ILE A 1 267 ? -18.494 13.386 -14.667 1.00 84.06 267 ILE A C 1
ATOM 2153 O O . ILE A 1 267 ? -17.949 14.461 -14.415 1.00 84.06 267 ILE A O 1
ATOM 2157 N N . GLY A 1 268 ? -18.923 13.057 -15.884 1.00 80.00 268 GLY A N 1
ATOM 2158 C CA . GLY A 1 268 ? -18.984 14.024 -16.974 1.00 80.00 268 GLY A CA 1
ATOM 2159 C C . GLY A 1 268 ? -20.074 15.050 -16.685 1.00 80.00 268 GLY A C 1
ATOM 2160 O O . GLY A 1 268 ? -21.228 14.677 -16.479 1.00 80.00 268 GLY A O 1
ATOM 2161 N N . VAL A 1 269 ? -19.705 16.327 -16.651 1.00 80.12 269 VAL A N 1
ATOM 2162 C CA . VAL A 1 269 ? -20.641 17.444 -16.501 1.00 80.12 269 VAL A CA 1
ATOM 2163 C C . VAL A 1 269 ? -20.591 18.249 -17.792 1.00 80.12 269 VAL A C 1
ATOM 2165 O O . VAL A 1 269 ? -19.515 18.695 -18.186 1.00 80.12 269 VAL A O 1
ATOM 2168 N N . ASP A 1 270 ? -21.738 18.390 -18.452 1.00 78.81 270 ASP A N 1
ATOM 2169 C CA . ASP A 1 270 ? -21.914 19.347 -19.546 1.00 78.81 270 ASP A CA 1
ATOM 2170 C C . ASP A 1 270 ? -22.104 20.739 -18.920 1.00 78.81 270 ASP A C 1
ATOM 2172 O O . ASP A 1 270 ? -22.945 20.887 -18.026 1.00 78.81 270 ASP A O 1
ATOM 2176 N N . ILE A 1 271 ? -21.259 21.704 -19.296 1.00 68.38 271 ILE A N 1
ATOM 2177 C CA . ILE A 1 271 ? -21.202 23.056 -18.702 1.00 68.38 271 ILE A CA 1
ATOM 2178 C C . ILE A 1 271 ? -21.879 24.056 -19.630 1.00 68.38 271 ILE A C 1
ATOM 2180 O O . ILE A 1 271 ? -21.481 24.108 -20.814 1.00 68.38 271 ILE A O 1
#

Organism: Noccaea caerulescens (NCBI:txid107243)

pLDDT: mean 83.75, std 15.3, range [39.53, 98.38]

Sequence (271 aa):
TAGNISGGFDSFLELWESAGEFFFDIHYNKLQDLNSRISYEIHGIAICWNSSHVYYVNLNKDLPNLECAEKEKLFKDAVVDKNEVLATHNMVDFIKARWNRISKIMGNENTRKFTWNLKVQIQVLKSPAISIQRCARLNLAEGIRDLELVDGSWLTLPPLRVSHTVDMSIVTWILWPDEERHSNPNIDKEVKKRLSPEAAEAANRSGRWRNQIRRVAHNGCCRRAAQTRALCSALWKILVSEQLLEALTTIEMPLVNVLADMELWGIGVDI